Protein AF-C5FPK5-F1 (afdb_monomer_lite)

Radius of gyration: 47.47 Å; chains: 1; bounding box: 96×79×123 Å

Foldseek 3Di:
DDDDDPPPPDDDQPDVVSVVQVVCCVVPNDDDDCVVCVNPVPDPDPDPPPPPPDDDVVVVVVVVVVVVVLVVQLVVVCVQQNPVQSVVADPPGRDPVSVVVSVVVVVVVVVVVVVVVPPPDPQDPVNVVVVVVVVVVVVVVVVVVVVVVVVVVVVVVVVVVVPPDDDDDDDDDDDDDDDDDDDDDDDDDDDDDDDDDDDDDDDD

Organism: Arthroderma otae (strain ATCC MYA-4605 / CBS 113480) (NCBI:txid554155)

Structure (mmCIF, N/CA/C/O backbone):
data_AF-C5FPK5-F1
#
_entry.id   AF-C5FPK5-F1
#
loop_
_atom_site.group_PDB
_atom_site.id
_atom_site.type_symbol
_atom_site.label_atom_id
_atom_site.label_alt_id
_atom_site.label_comp_id
_atom_site.label_asym_id
_atom_site.label_entity_id
_atom_site.label_seq_id
_atom_site.pdbx_PDB_ins_code
_atom_site.Cartn_x
_atom_site.Cartn_y
_atom_site.Cartn_z
_atom_site.occupancy
_atom_site.B_iso_or_equiv
_atom_site.auth_seq_id
_atom_site.auth_comp_id
_atom_site.auth_asym_id
_atom_site.auth_atom_id
_atom_site.pdbx_PDB_model_num
ATOM 1 N N . MET A 1 1 ? 26.998 46.718 -40.721 1.00 44.41 1 MET A N 1
ATOM 2 C CA . MET A 1 1 ? 26.231 45.774 -41.562 1.00 44.41 1 MET A CA 1
ATOM 3 C C . MET A 1 1 ? 26.130 44.466 -40.798 1.00 44.41 1 MET A C 1
ATOM 5 O O . MET A 1 1 ? 27.159 43.861 -40.543 1.00 44.41 1 MET A O 1
ATOM 9 N N . SER A 1 2 ? 24.936 44.125 -40.308 1.00 44.50 2 SER A N 1
ATOM 10 C CA . SER A 1 2 ? 24.709 42.966 -39.435 1.00 44.50 2 SER A CA 1
ATOM 11 C C . SER A 1 2 ? 24.168 41.807 -40.270 1.00 44.50 2 SER A C 1
ATOM 13 O O . SER A 1 2 ? 23.153 41.969 -40.948 1.00 44.50 2 SER A O 1
ATOM 15 N N . SER A 1 3 ? 24.863 40.673 -40.274 1.00 43.84 3 SER A N 1
ATOM 16 C CA . SER A 1 3 ? 24.462 39.487 -41.037 1.00 43.84 3 SER A CA 1
ATOM 17 C C . SER A 1 3 ? 23.296 38.763 -40.351 1.00 43.84 3 SER A C 1
ATOM 19 O O . SER A 1 3 ? 23.327 38.593 -39.130 1.00 43.84 3 SER A O 1
ATOM 21 N N . PRO A 1 4 ? 22.279 38.289 -41.093 1.00 55.81 4 PRO A N 1
ATOM 22 C CA . PRO A 1 4 ? 21.167 37.559 -40.500 1.00 55.81 4 PRO A CA 1
ATOM 23 C C . PRO A 1 4 ? 21.610 36.160 -40.052 1.00 55.81 4 PRO A C 1
ATOM 25 O O . PRO A 1 4 ? 22.111 35.353 -40.838 1.00 55.81 4 PRO A O 1
ATOM 28 N N . ILE A 1 5 ? 21.394 35.871 -38.769 1.00 52.06 5 ILE A N 1
ATOM 29 C CA . ILE A 1 5 ? 21.607 34.560 -38.153 1.00 52.06 5 ILE A CA 1
ATOM 30 C C . ILE A 1 5 ? 20.585 33.584 -38.748 1.00 52.06 5 ILE A C 1
ATOM 32 O O . ILE A 1 5 ? 19.382 33.690 -38.498 1.00 52.06 5 ILE A O 1
ATOM 36 N N . LYS A 1 6 ? 21.059 32.622 -39.546 1.00 55.97 6 LYS A N 1
ATOM 37 C CA . LYS A 1 6 ? 20.239 31.511 -40.039 1.00 55.97 6 LYS A CA 1
ATOM 38 C C . LYS A 1 6 ? 19.889 30.616 -38.851 1.00 55.97 6 LYS A C 1
ATOM 40 O O . LYS A 1 6 ? 20.746 29.903 -38.338 1.00 55.97 6 LYS A O 1
ATOM 45 N N . LYS A 1 7 ? 18.632 30.656 -38.407 1.00 53.62 7 LYS A N 1
ATOM 46 C CA . LYS A 1 7 ? 18.089 29.686 -37.452 1.00 53.62 7 LYS A CA 1
ATOM 47 C C . LYS A 1 7 ? 18.062 28.321 -38.140 1.00 53.62 7 LYS A C 1
ATOM 49 O O . LYS A 1 7 ? 17.168 28.044 -38.933 1.00 53.62 7 LYS A O 1
ATOM 54 N N . THR A 1 8 ? 19.053 27.479 -37.875 1.00 54.72 8 THR A N 1
ATOM 55 C CA . THR A 1 8 ? 18.985 26.054 -38.205 1.00 54.72 8 THR A CA 1
ATOM 56 C C . THR A 1 8 ? 17.933 25.431 -37.295 1.00 54.72 8 THR A C 1
ATOM 58 O O . THR A 1 8 ? 18.220 25.093 -36.149 1.00 54.72 8 THR A O 1
ATOM 61 N N . GLY A 1 9 ? 16.689 25.357 -37.770 1.00 56.69 9 GLY A N 1
ATOM 62 C CA . GLY A 1 9 ? 15.648 24.575 -37.115 1.00 56.69 9 GLY A CA 1
ATOM 63 C C . GLY A 1 9 ? 16.077 23.114 -37.126 1.00 56.69 9 GLY A C 1
ATOM 64 O O . GLY A 1 9 ? 16.009 22.463 -38.164 1.00 56.69 9 GLY A O 1
ATOM 65 N N . GLY A 1 10 ? 16.597 22.626 -36.001 1.00 63.69 10 GLY A N 1
ATOM 66 C CA . GLY A 1 10 ? 16.918 21.216 -35.840 1.00 63.69 10 GLY A CA 1
ATOM 67 C C . GLY A 1 10 ? 15.622 20.420 -35.893 1.00 63.69 10 GLY A C 1
ATOM 68 O O . GLY A 1 10 ? 14.756 20.600 -35.039 1.00 63.69 10 GLY A O 1
ATOM 69 N N . TYR A 1 11 ? 15.469 19.580 -36.912 1.00 69.12 11 TYR A N 1
ATOM 70 C CA . TYR A 1 11 ? 14.362 18.639 -36.968 1.00 69.12 11 TYR A CA 1
ATOM 71 C C . TYR A 1 11 ? 14.546 17.621 -35.838 1.00 69.12 11 TYR A C 1
ATOM 73 O O . TYR A 1 11 ? 15.555 16.917 -35.789 1.00 69.12 11 TYR A O 1
ATOM 81 N N . VAL A 1 12 ? 13.603 17.584 -34.896 1.00 71.81 12 VAL A N 1
ATOM 82 C CA . VAL A 1 12 ? 13.587 16.581 -33.828 1.00 71.81 12 VAL A CA 1
ATOM 83 C C . VAL A 1 12 ? 12.856 15.365 -34.371 1.00 71.81 12 VAL A C 1
ATOM 85 O O . VAL A 1 12 ? 11.642 15.404 -34.561 1.00 71.81 12 VAL A O 1
ATOM 88 N N . PHE A 1 13 ? 13.605 14.299 -34.634 1.00 71.69 13 PHE A N 1
ATOM 89 C CA . PHE A 1 13 ? 13.039 13.033 -35.085 1.00 71.69 13 PHE A CA 1
ATOM 90 C C . PHE A 1 13 ? 12.074 12.488 -34.031 1.00 71.69 13 PHE A C 1
ATOM 92 O O . PHE A 1 13 ? 12.443 12.335 -32.864 1.00 71.69 13 PHE A O 1
ATOM 99 N N . LYS A 1 14 ? 10.839 12.177 -34.437 1.00 79.38 14 LYS A N 1
ATOM 100 C CA . LYS A 1 14 ? 9.830 11.611 -33.522 1.00 79.38 14 LYS A CA 1
ATOM 101 C C . LYS A 1 14 ? 10.093 10.138 -33.221 1.00 79.38 14 LYS A C 1
ATOM 103 O O . LYS A 1 14 ? 9.648 9.618 -32.203 1.00 79.38 14 LYS A O 1
ATOM 108 N N . SER A 1 15 ? 10.807 9.464 -34.116 1.00 78.75 15 SER A N 1
ATOM 109 C CA . SER A 1 15 ? 11.247 8.083 -33.961 1.00 78.75 15 SER A CA 1
ATOM 110 C C . SER A 1 15 ? 12.506 7.835 -34.789 1.00 78.75 15 SER A C 1
ATOM 112 O O . SER A 1 15 ? 12.854 8.618 -35.672 1.00 78.75 15 SER A O 1
ATOM 114 N N . TRP A 1 16 ? 13.186 6.719 -34.540 1.00 74.56 16 TRP A N 1
ATOM 115 C CA . TRP A 1 16 ? 14.300 6.306 -35.392 1.00 74.56 16 TRP A CA 1
ATOM 116 C C . TRP A 1 16 ? 13.852 5.976 -36.828 1.00 74.56 16 TRP A C 1
ATOM 118 O O . TRP A 1 16 ? 14.592 6.258 -37.765 1.00 74.56 16 TRP A O 1
ATOM 128 N N . LEU A 1 17 ? 12.621 5.481 -37.016 1.00 79.31 17 LEU A N 1
ATOM 129 C CA . LEU A 1 17 ? 12.050 5.229 -38.347 1.00 79.31 17 LEU A CA 1
ATOM 130 C C . LEU A 1 17 ? 11.904 6.524 -39.161 1.00 79.31 17 LEU A C 1
ATOM 132 O O . LEU A 1 17 ? 12.268 6.565 -40.333 1.00 79.31 17 LEU A O 1
ATOM 136 N N . ASP A 1 18 ? 11.453 7.592 -38.506 1.00 80.75 18 ASP A N 1
ATOM 137 C CA . ASP A 1 18 ? 11.329 8.940 -39.076 1.00 80.75 18 ASP A CA 1
ATOM 138 C C . ASP A 1 18 ? 12.703 9.516 -39.479 1.00 80.75 18 ASP A C 1
ATOM 140 O O . ASP A 1 18 ? 12.871 10.140 -40.526 1.00 80.75 18 ASP A O 1
ATOM 144 N N . ALA A 1 19 ? 13.741 9.221 -38.687 1.00 81.50 19 ALA A N 1
ATOM 145 C CA . ALA A 1 19 ? 15.115 9.559 -39.047 1.00 81.50 19 ALA A CA 1
ATOM 146 C C . ALA A 1 19 ? 15.607 8.784 -40.272 1.00 81.50 19 ALA A C 1
ATOM 148 O O . ALA A 1 19 ? 16.225 9.367 -41.164 1.00 81.50 19 ALA A O 1
ATOM 149 N N . THR A 1 20 ? 15.320 7.483 -40.343 1.00 80.31 20 THR A N 1
ATOM 150 C CA . THR A 1 20 ? 15.730 6.655 -41.481 1.00 80.31 20 THR A CA 1
ATOM 151 C C . THR A 1 20 ? 15.022 7.040 -42.775 1.00 80.31 20 THR A C 1
ATOM 153 O O . THR A 1 20 ? 15.688 7.102 -43.805 1.00 80.31 20 THR A O 1
ATOM 156 N N . SER A 1 21 ? 13.726 7.375 -42.740 1.00 79.75 21 SER A N 1
ATOM 157 C CA . SER A 1 21 ? 12.993 7.811 -43.935 1.00 79.75 21 SER A CA 1
ATOM 158 C C . SER A 1 21 ? 13.535 9.125 -44.489 1.00 79.75 21 SER A C 1
ATOM 160 O O . SER A 1 21 ? 13.710 9.242 -45.696 1.00 79.75 21 SER A O 1
ATOM 162 N N . LEU A 1 22 ? 13.881 10.083 -43.621 1.00 83.69 22 LEU A N 1
ATOM 163 C CA . LEU A 1 22 ? 14.494 11.350 -44.037 1.00 83.69 22 LEU A CA 1
ATOM 164 C C . LEU A 1 22 ? 15.892 11.164 -44.637 1.00 83.69 22 LEU A C 1
ATOM 166 O O . LEU A 1 22 ? 16.266 11.855 -45.584 1.00 83.69 22 LEU A O 1
ATOM 170 N N . ILE A 1 23 ? 16.680 10.240 -44.084 1.00 84.31 23 ILE A N 1
ATOM 171 C CA . ILE A 1 23 ? 17.987 9.877 -44.638 1.00 84.31 23 ILE A CA 1
ATOM 172 C C . ILE A 1 23 ? 17.802 9.245 -46.020 1.00 84.31 23 ILE A C 1
ATOM 174 O O . ILE A 1 23 ? 18.454 9.672 -46.971 1.00 84.31 23 ILE A O 1
ATOM 178 N N . ASP A 1 24 ? 16.895 8.278 -46.149 1.00 81.81 24 ASP A N 1
ATOM 179 C CA . ASP A 1 24 ? 16.602 7.622 -47.422 1.00 81.81 24 ASP A CA 1
ATOM 180 C C . ASP A 1 24 ? 16.122 8.619 -48.479 1.00 81.81 24 ASP A C 1
ATOM 182 O O . ASP A 1 24 ? 16.629 8.607 -49.597 1.00 81.81 24 ASP A O 1
ATOM 186 N N . GLU A 1 25 ? 15.217 9.530 -48.123 1.00 85.62 25 GLU A N 1
ATOM 187 C CA . GLU A 1 25 ? 14.716 10.548 -49.045 1.00 85.62 25 GLU A CA 1
ATOM 188 C C . GLU A 1 25 ? 15.839 11.481 -49.529 1.00 85.62 25 GLU A C 1
ATOM 190 O O . GLU A 1 25 ? 15.906 11.864 -50.698 1.00 85.62 25 GLU A O 1
ATOM 195 N N . LYS A 1 26 ? 16.795 11.790 -48.645 1.00 86.81 26 LYS A N 1
ATOM 196 C CA . LYS A 1 26 ? 17.969 12.599 -48.984 1.00 86.81 26 LYS A CA 1
ATOM 197 C C . LYS A 1 26 ? 18.953 11.874 -49.909 1.00 86.81 26 LYS A C 1
ATOM 199 O O . LYS A 1 26 ? 19.599 12.535 -50.720 1.00 86.81 26 LYS A O 1
ATOM 204 N N . PHE A 1 27 ? 19.106 10.556 -49.776 1.00 86.12 27 PHE A N 1
ATOM 205 C CA . PHE A 1 27 ? 20.049 9.770 -50.583 1.00 86.12 27 PHE A CA 1
ATOM 206 C C . PHE A 1 27 ? 19.453 9.270 -51.904 1.00 86.12 27 PHE A C 1
ATOM 208 O O . PHE A 1 27 ? 20.171 9.212 -52.901 1.00 86.12 27 PHE A O 1
ATOM 215 N N . TYR A 1 28 ? 18.166 8.923 -51.924 1.00 84.44 28 TYR A N 1
ATOM 216 C CA . TYR A 1 28 ? 17.508 8.250 -53.049 1.00 84.44 28 TYR A CA 1
ATOM 217 C C . TYR A 1 28 ? 16.407 9.089 -53.715 1.00 84.44 28 TYR A C 1
ATOM 219 O O . TYR A 1 28 ? 15.872 8.676 -54.743 1.00 84.44 28 TYR A O 1
ATOM 227 N N . GLY A 1 29 ? 16.106 10.277 -53.183 1.00 85.81 29 GLY A N 1
ATOM 228 C CA . GLY A 1 29 ? 15.046 11.156 -53.675 1.00 85.81 29 GLY A CA 1
ATOM 229 C C . GLY A 1 29 ? 13.685 10.891 -53.017 1.00 85.81 29 GLY A C 1
ATOM 230 O O . GLY A 1 29 ? 13.591 10.057 -52.117 1.00 85.81 29 GLY A O 1
ATOM 231 N N . PRO A 1 30 ? 12.625 11.601 -53.453 1.00 85.62 30 PRO A N 1
ATOM 232 C 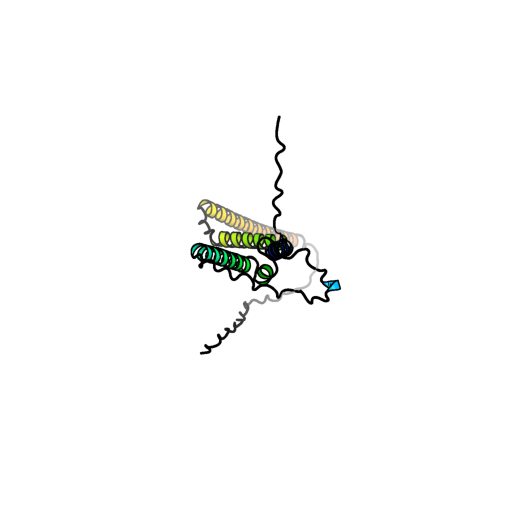CA . PRO A 1 30 ? 11.288 11.507 -52.867 1.00 85.62 30 PRO A CA 1
ATOM 233 C C . PRO A 1 30 ? 10.809 10.058 -52.788 1.00 85.62 30 PRO A C 1
ATOM 235 O O . PRO A 1 30 ? 10.823 9.340 -53.792 1.00 85.62 30 PRO A O 1
ATOM 238 N N . LEU A 1 31 ? 10.378 9.630 -51.601 1.00 80.44 31 LEU A N 1
ATOM 239 C CA . LEU A 1 31 ? 9.850 8.281 -51.417 1.00 80.44 31 LEU A CA 1
ATOM 240 C C . LEU A 1 31 ? 8.555 8.132 -52.236 1.00 80.44 31 LEU A C 1
ATOM 242 O O . LEU A 1 31 ? 7.677 8.994 -52.150 1.00 80.44 31 LEU A O 1
ATOM 246 N N . PRO A 1 32 ? 8.418 7.070 -53.049 1.00 83.62 32 PRO A N 1
ATOM 247 C CA . PRO A 1 32 ? 7.228 6.882 -53.861 1.00 83.62 32 PRO A CA 1
ATOM 248 C C . PRO A 1 32 ? 6.010 6.611 -52.974 1.00 83.62 32 PRO A C 1
ATOM 250 O O . PRO A 1 32 ? 6.118 5.960 -51.933 1.00 83.62 32 PRO A O 1
ATOM 253 N N . ASP A 1 33 ? 4.839 7.077 -53.410 1.00 84.12 33 ASP A N 1
ATOM 254 C CA . ASP A 1 33 ? 3.596 6.835 -52.685 1.00 84.12 33 ASP A CA 1
ATOM 255 C C . ASP A 1 33 ? 3.327 5.324 -52.570 1.00 84.12 33 ASP A C 1
ATOM 257 O O . ASP A 1 33 ? 3.349 4.574 -53.558 1.00 84.12 33 ASP A O 1
ATOM 261 N N . VAL A 1 34 ? 3.070 4.878 -51.340 1.00 84.25 34 VAL A N 1
ATOM 262 C CA . VAL A 1 34 ? 2.873 3.469 -50.988 1.00 84.25 34 VAL A CA 1
ATOM 263 C C . VAL A 1 34 ? 1.680 2.887 -51.747 1.00 84.25 34 VAL A C 1
ATOM 265 O O . VAL A 1 34 ? 1.737 1.733 -52.180 1.00 84.25 34 VAL A O 1
ATOM 268 N N . VAL A 1 35 ? 0.631 3.690 -51.965 1.00 86.75 35 VAL A N 1
ATOM 269 C CA . VAL A 1 35 ? -0.577 3.264 -52.686 1.00 86.75 35 VAL A CA 1
ATOM 270 C C . VAL A 1 35 ? -0.278 3.096 -54.172 1.00 86.75 35 VAL A C 1
ATOM 272 O O . VAL A 1 35 ? -0.573 2.043 -54.739 1.00 86.75 35 VAL A O 1
ATOM 275 N N . SER A 1 36 ? 0.379 4.083 -54.790 1.00 86.62 36 SER A N 1
ATOM 276 C CA . SER A 1 36 ? 0.756 4.024 -56.210 1.00 86.62 36 SER A CA 1
ATOM 277 C C . SER A 1 36 ? 1.647 2.824 -56.556 1.00 86.62 36 SER A C 1
ATOM 279 O O . SER A 1 36 ? 1.552 2.263 -57.646 1.00 86.62 36 SER A O 1
ATOM 281 N N . THR A 1 37 ? 2.487 2.396 -55.613 1.00 85.94 37 THR A N 1
ATOM 282 C CA . THR A 1 37 ? 3.442 1.301 -55.813 1.00 85.94 37 THR A CA 1
ATOM 283 C C . THR A 1 37 ? 2.959 -0.046 -55.288 1.00 85.94 37 THR A C 1
ATOM 285 O O . THR A 1 37 ? 3.710 -1.018 -55.370 1.00 85.94 37 THR A O 1
ATOM 288 N N . GLN A 1 38 ? 1.733 -0.129 -54.752 1.00 88.31 38 GLN A N 1
ATOM 289 C CA . GLN A 1 38 ? 1.178 -1.331 -54.110 1.00 88.31 38 GLN A CA 1
ATOM 290 C C . GLN A 1 38 ? 2.139 -1.955 -53.082 1.00 88.31 38 GLN A C 1
ATOM 292 O O . GLN A 1 38 ? 2.255 -3.172 -52.962 1.00 88.31 38 GLN A O 1
ATOM 297 N N . GLY A 1 39 ? 2.897 -1.112 -52.379 1.00 84.38 39 GLY A N 1
ATOM 298 C CA . GLY A 1 39 ? 3.895 -1.555 -51.412 1.00 84.38 39 GLY A CA 1
ATOM 299 C C . GLY A 1 39 ? 5.113 -2.287 -51.995 1.00 84.38 39 GLY A C 1
ATOM 300 O O . GLY A 1 39 ? 5.896 -2.846 -51.231 1.00 84.38 39 GLY A O 1
ATOM 301 N N . ARG A 1 40 ? 5.338 -2.266 -53.319 1.00 83.50 40 ARG A N 1
ATOM 302 C CA . ARG A 1 40 ? 6.463 -2.961 -53.981 1.00 83.50 40 ARG A CA 1
ATOM 303 C C . ARG A 1 40 ? 7.847 -2.503 -53.503 1.00 83.50 40 ARG A C 1
ATOM 305 O O . ARG A 1 40 ? 8.808 -3.258 -53.617 1.00 83.50 40 ARG A O 1
ATOM 312 N N . TYR A 1 41 ? 7.944 -1.285 -52.972 1.00 79.94 41 TYR A N 1
ATOM 313 C CA . TYR A 1 41 ? 9.181 -0.704 -52.435 1.00 79.94 41 TYR A CA 1
ATOM 314 C C . TYR A 1 41 ? 9.178 -0.577 -50.907 1.00 79.94 41 TYR A C 1
ATOM 316 O O . TYR A 1 41 ? 10.017 0.134 -50.354 1.00 79.94 41 TYR A O 1
ATOM 324 N N . LEU A 1 42 ? 8.252 -1.244 -50.208 1.00 80.44 42 LEU A N 1
ATOM 325 C CA . LEU A 1 42 ? 8.303 -1.296 -48.752 1.00 80.44 42 LEU A CA 1
ATOM 326 C C . LEU A 1 42 ? 9.574 -2.030 -48.335 1.00 80.44 42 LEU A C 1
ATOM 328 O O . LEU A 1 42 ? 9.747 -3.220 -48.605 1.00 80.44 42 LEU A O 1
ATOM 332 N N . LYS A 1 43 ? 10.479 -1.304 -47.677 1.00 72.81 43 LYS A N 1
ATOM 333 C CA . LYS A 1 43 ? 11.619 -1.935 -47.024 1.00 72.81 43 LYS A CA 1
ATOM 334 C C . LYS A 1 43 ? 11.086 -2.807 -45.883 1.00 72.81 43 LYS A C 1
ATOM 336 O O . LYS A 1 43 ? 10.168 -2.376 -45.177 1.00 72.81 43 LYS A O 1
ATOM 341 N N . PRO A 1 44 ? 11.635 -4.018 -45.690 1.00 76.81 44 PRO A N 1
ATOM 342 C CA . PRO A 1 44 ? 11.310 -4.810 -44.515 1.00 76.81 44 PRO A CA 1
ATOM 343 C C . PRO A 1 44 ? 11.594 -3.977 -43.269 1.00 76.81 44 PRO A C 1
ATOM 345 O O . PRO A 1 44 ? 12.506 -3.143 -43.276 1.00 76.81 44 PRO A O 1
ATOM 348 N N . GLN A 1 45 ? 10.801 -4.199 -42.217 1.00 71.62 45 GLN A N 1
ATOM 349 C CA . GLN A 1 45 ? 11.018 -3.528 -40.944 1.00 71.62 45 GLN A CA 1
ATOM 350 C C . GLN A 1 45 ? 12.491 -3.723 -40.572 1.00 71.62 45 GLN A C 1
ATOM 352 O O . GLN A 1 45 ? 12.938 -4.871 -40.481 1.00 71.62 45 GLN A O 1
ATOM 357 N N . PRO A 1 46 ? 13.272 -2.638 -40.439 1.00 68.25 46 PRO A N 1
ATOM 358 C CA . PRO A 1 46 ? 14.657 -2.787 -40.052 1.00 68.25 46 PRO A CA 1
ATOM 359 C C . PRO A 1 46 ? 14.696 -3.542 -38.727 1.00 68.25 46 PRO A C 1
ATOM 361 O O . PRO A 1 46 ? 13.853 -3.290 -37.860 1.00 68.25 46 PRO A O 1
ATOM 364 N N . ASN A 1 47 ? 15.652 -4.465 -38.581 1.00 73.69 47 ASN A N 1
ATOM 365 C CA . ASN A 1 47 ? 15.856 -5.163 -37.316 1.00 73.69 47 ASN A CA 1
ATOM 366 C C . ASN A 1 47 ? 15.877 -4.108 -36.213 1.00 73.69 47 ASN A C 1
ATOM 368 O O . ASN A 1 47 ? 16.656 -3.153 -36.301 1.00 73.69 47 ASN A O 1
ATOM 372 N N . THR A 1 48 ? 14.980 -4.250 -35.229 1.00 67.44 48 THR A N 1
ATOM 373 C CA . THR A 1 48 ? 14.961 -3.399 -34.036 1.00 67.44 48 THR A CA 1
ATOM 374 C C . THR A 1 48 ? 16.401 -3.229 -33.601 1.00 67.44 48 THR A C 1
ATOM 376 O O . THR A 1 48 ? 17.056 -4.265 -33.448 1.00 67.44 48 THR A O 1
ATOM 379 N N . PRO A 1 49 ? 16.916 -1.988 -33.494 1.00 62.47 49 PRO A N 1
ATOM 380 C CA . PRO A 1 49 ? 18.325 -1.771 -33.236 1.00 62.47 49 PRO A CA 1
ATOM 381 C C . PRO A 1 49 ? 18.675 -2.581 -32.000 1.00 62.47 49 PRO A C 1
ATOM 383 O O . PRO A 1 49 ? 18.218 -2.274 -30.897 1.00 62.47 49 PRO A O 1
ATOM 386 N N . VAL A 1 50 ? 19.418 -3.669 -32.205 1.00 60.81 50 VAL A N 1
ATOM 387 C CA . VAL A 1 50 ? 20.001 -4.412 -31.106 1.00 60.81 50 VAL A CA 1
ATOM 388 C C . VAL A 1 50 ? 20.957 -3.396 -30.530 1.00 60.81 50 VAL A C 1
ATOM 390 O O . VAL A 1 50 ? 21.918 -3.003 -31.187 1.00 60.81 50 VAL A O 1
ATOM 393 N N . LEU A 1 51 ? 20.603 -2.832 -29.379 1.00 59.75 51 LEU A N 1
ATOM 394 C CA . LEU A 1 51 ? 21.472 -1.918 -28.668 1.00 59.75 51 LEU A CA 1
ATOM 395 C C . LEU A 1 51 ? 22.741 -2.712 -28.349 1.00 59.75 51 LEU A C 1
ATOM 397 O O . LEU A 1 51 ? 22.838 -3.331 -27.300 1.00 59.75 51 LEU A O 1
ATOM 401 N N . GLU A 1 52 ? 23.741 -2.648 -29.228 1.00 61.31 52 GLU A N 1
ATOM 402 C CA . GLU A 1 52 ? 25.110 -3.129 -29.001 1.00 61.31 52 GLU A CA 1
ATOM 403 C C . GLU A 1 52 ? 25.823 -2.286 -27.925 1.00 61.31 52 GLU A C 1
ATOM 405 O O . GLU A 1 52 ? 27.050 -2.264 -27.810 1.00 61.31 52 GLU A O 1
ATOM 410 N N . ARG A 1 53 ? 25.062 -1.549 -27.105 1.00 63.59 53 ARG A N 1
ATOM 411 C CA . ARG A 1 53 ? 25.585 -0.959 -25.888 1.00 63.59 53 ARG A CA 1
ATOM 412 C C . ARG A 1 53 ? 25.976 -2.110 -24.979 1.00 63.59 53 ARG A C 1
ATOM 414 O O . ARG A 1 53 ? 25.125 -2.868 -24.520 1.00 63.59 53 ARG A O 1
ATOM 421 N N . LYS A 1 54 ? 27.282 -2.210 -24.722 1.00 72.62 54 LYS A N 1
ATOM 422 C CA . LYS A 1 54 ? 27.838 -3.047 -23.659 1.00 72.62 54 LYS A CA 1
ATOM 423 C C . LYS A 1 54 ? 26.974 -2.861 -22.414 1.00 72.62 54 LYS A C 1
ATOM 425 O O . LYS A 1 54 ? 26.714 -1.725 -22.022 1.00 72.62 54 LYS A O 1
ATOM 430 N N . HIS A 1 55 ? 26.509 -3.978 -21.867 1.00 76.69 55 HIS A N 1
ATOM 431 C CA . HIS A 1 55 ? 25.680 -4.042 -20.672 1.00 76.69 55 HIS A CA 1
ATOM 432 C C . HIS A 1 55 ? 26.210 -3.073 -19.609 1.00 76.69 55 HIS A C 1
ATOM 434 O O . HIS A 1 55 ? 27.324 -3.253 -19.120 1.00 76.69 55 HIS A O 1
ATOM 440 N N . ASP A 1 56 ? 25.428 -2.054 -19.255 1.00 85.62 56 ASP A N 1
ATOM 441 C CA . ASP A 1 56 ? 25.796 -1.119 -18.196 1.00 85.62 56 ASP A CA 1
ATOM 442 C C . ASP A 1 56 ? 25.423 -1.742 -16.836 1.00 85.62 56 ASP A C 1
ATOM 444 O O . ASP A 1 56 ? 24.232 -1.879 -16.515 1.00 85.62 56 ASP A O 1
ATOM 448 N N . PRO A 1 57 ? 26.411 -2.178 -16.030 1.00 90.38 57 PRO A N 1
ATOM 449 C CA . PRO A 1 57 ? 26.134 -2.785 -14.735 1.00 90.38 57 PRO A CA 1
ATOM 450 C C . PRO A 1 57 ? 25.467 -1.797 -13.770 1.00 90.38 57 PRO A C 1
ATOM 452 O O . PRO A 1 57 ? 24.647 -2.219 -12.956 1.00 90.38 57 PRO A O 1
ATOM 455 N N . GLN A 1 58 ? 25.747 -0.492 -13.880 1.00 92.38 58 GLN A N 1
ATOM 456 C CA . GLN A 1 58 ? 25.136 0.518 -13.015 1.00 92.38 58 GLN A CA 1
ATOM 457 C C . GLN A 1 58 ? 23.656 0.699 -13.341 1.00 92.38 58 GLN A C 1
ATOM 459 O O . GLN A 1 58 ? 22.825 0.763 -12.434 1.00 92.38 58 GLN A O 1
ATOM 464 N N . PHE A 1 59 ? 23.313 0.728 -14.632 1.00 89.38 59 PHE A N 1
ATOM 465 C CA . PHE A 1 59 ? 21.918 0.751 -15.065 1.00 89.38 59 PHE A CA 1
ATOM 466 C C . PHE A 1 59 ? 21.151 -0.464 -14.538 1.00 89.38 59 PHE A C 1
ATOM 468 O O . PHE A 1 59 ? 20.050 -0.312 -14.015 1.00 89.38 59 PHE A O 1
ATOM 475 N N . THR A 1 60 ? 21.750 -1.651 -14.623 1.00 90.56 60 THR A N 1
ATOM 476 C CA . THR A 1 60 ? 21.104 -2.904 -14.206 1.00 90.56 60 THR A CA 1
ATOM 477 C C . THR A 1 60 ? 20.864 -2.945 -12.701 1.00 90.56 60 THR A C 1
ATOM 479 O O . THR A 1 60 ? 19.751 -3.229 -12.270 1.00 90.56 60 THR A O 1
ATOM 482 N N . GLN A 1 61 ? 21.863 -2.570 -11.897 1.00 95.19 61 GLN A N 1
ATOM 483 C CA . GLN A 1 61 ? 21.707 -2.457 -10.443 1.00 95.19 61 GLN A CA 1
ATOM 484 C C . GLN A 1 61 ? 20.637 -1.430 -10.065 1.00 95.19 61 GLN A C 1
ATOM 486 O O . GLN A 1 61 ? 19.802 -1.683 -9.198 1.00 95.19 61 GLN A O 1
ATOM 491 N N . LYS A 1 62 ? 20.624 -0.276 -10.741 1.00 95.88 62 LYS A N 1
ATOM 492 C CA . LYS A 1 62 ? 19.614 0.758 -10.510 1.00 95.88 62 LYS A CA 1
ATOM 493 C C . LYS A 1 62 ? 18.213 0.267 -10.871 1.00 95.88 62 LYS A C 1
ATOM 495 O O . LYS A 1 62 ? 17.274 0.528 -10.126 1.00 95.88 62 LYS A O 1
ATOM 500 N N . LEU A 1 63 ? 18.070 -0.431 -11.996 1.00 95.00 63 LEU A N 1
ATOM 501 C CA . LEU A 1 63 ? 16.799 -1.005 -12.422 1.00 95.00 63 LEU A CA 1
ATOM 502 C C . LEU A 1 63 ? 16.305 -2.041 -11.410 1.00 95.00 63 LEU A C 1
ATOM 504 O O . LEU A 1 63 ? 15.152 -1.967 -10.999 1.00 95.00 63 LEU A O 1
ATOM 508 N N . GLN A 1 64 ? 17.181 -2.942 -10.967 1.00 96.44 64 GLN A N 1
ATOM 509 C CA . GLN A 1 64 ? 16.859 -3.939 -9.950 1.00 96.44 64 GLN A CA 1
ATOM 510 C C . GLN A 1 64 ? 16.383 -3.280 -8.653 1.00 96.44 64 GLN A C 1
ATOM 512 O O . GLN A 1 64 ? 15.293 -3.582 -8.185 1.00 96.44 64 GLN A O 1
ATOM 517 N N . PHE A 1 65 ? 17.128 -2.298 -8.137 1.00 97.12 65 PHE A N 1
ATOM 518 C CA . PHE A 1 65 ? 16.739 -1.560 -6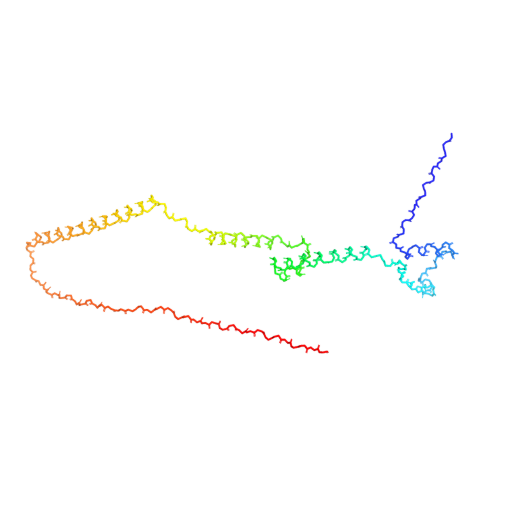.935 1.00 97.12 65 PHE A CA 1
ATOM 519 C C . PHE A 1 65 ? 15.357 -0.898 -7.066 1.00 97.12 65 PHE A C 1
ATOM 521 O O . PHE A 1 65 ? 14.553 -0.922 -6.134 1.00 97.12 65 PHE A O 1
ATOM 528 N N . ILE A 1 66 ? 15.060 -0.309 -8.230 1.00 96.88 66 ILE A N 1
ATOM 529 C CA . ILE A 1 66 ? 13.756 0.312 -8.487 1.00 96.88 66 ILE A CA 1
ATOM 530 C C . ILE A 1 66 ? 12.647 -0.746 -8.526 1.00 96.88 66 ILE A C 1
ATOM 532 O O . ILE A 1 66 ? 11.588 -0.525 -7.940 1.00 96.88 66 ILE A O 1
ATOM 536 N N . LEU A 1 67 ? 12.875 -1.878 -9.196 1.00 96.69 67 LEU A N 1
ATOM 537 C CA . LEU A 1 67 ? 11.904 -2.969 -9.277 1.00 96.69 67 LEU A CA 1
ATOM 538 C C . LEU A 1 67 ? 11.627 -3.572 -7.898 1.00 96.69 67 LEU A C 1
ATOM 540 O O . LEU A 1 67 ? 10.463 -3.704 -7.528 1.00 96.69 67 LEU A O 1
ATOM 544 N N . ASP A 1 68 ? 12.664 -3.835 -7.106 1.00 97.25 68 ASP A N 1
ATOM 545 C CA . ASP A 1 68 ? 12.531 -4.332 -5.735 1.00 97.25 68 ASP A CA 1
ATOM 546 C C . ASP A 1 68 ? 11.736 -3.346 -4.869 1.00 97.25 68 ASP A C 1
ATOM 548 O O . ASP A 1 68 ? 10.817 -3.732 -4.144 1.00 97.25 68 ASP A O 1
ATOM 552 N N . GLY A 1 69 ? 12.014 -2.045 -5.006 1.00 95.69 69 GLY A N 1
ATOM 553 C CA . GLY A 1 69 ? 11.243 -0.994 -4.347 1.00 95.69 69 GLY A CA 1
ATOM 554 C C . GLY A 1 69 ? 9.768 -0.977 -4.765 1.00 95.69 69 GLY A C 1
ATOM 555 O O . GLY A 1 69 ? 8.892 -0.749 -3.928 1.00 95.69 69 GLY A O 1
ATOM 556 N N . LEU A 1 70 ? 9.461 -1.240 -6.039 1.00 93.81 70 LEU A N 1
ATOM 557 C CA . LEU A 1 70 ? 8.083 -1.345 -6.526 1.00 93.81 70 LEU A CA 1
ATOM 558 C C . LEU A 1 70 ? 7.373 -2.583 -5.970 1.00 93.81 70 LEU A C 1
ATOM 560 O O . LEU A 1 70 ? 6.242 -2.457 -5.494 1.00 93.81 70 LEU A O 1
ATOM 564 N N . PHE A 1 71 ? 8.035 -3.742 -5.957 1.00 94.12 71 PHE A N 1
ATOM 565 C CA . PHE A 1 71 ? 7.492 -4.961 -5.356 1.00 94.12 71 PHE A CA 1
ATOM 566 C C . PHE A 1 71 ? 7.219 -4.777 -3.868 1.00 94.12 71 PHE A C 1
ATOM 568 O O . PHE A 1 71 ? 6.127 -5.099 -3.402 1.00 94.12 71 PHE A O 1
ATOM 575 N N . TYR A 1 72 ? 8.159 -4.180 -3.136 1.00 95.38 72 TYR A N 1
ATOM 576 C CA . TYR A 1 72 ? 7.986 -3.901 -1.716 1.00 95.38 72 TYR A CA 1
ATOM 577 C C . TYR A 1 72 ? 6.804 -2.957 -1.453 1.00 95.38 72 TYR A C 1
ATOM 579 O O . TYR A 1 72 ? 5.987 -3.203 -0.566 1.00 95.38 72 TYR A O 1
ATOM 587 N N . ARG A 1 73 ? 6.639 -1.905 -2.265 1.00 93.44 73 ARG A N 1
ATOM 588 C CA . ARG A 1 73 ? 5.473 -1.012 -2.164 1.00 93.44 73 ARG A CA 1
ATOM 589 C C . ARG A 1 73 ? 4.163 -1.741 -2.440 1.00 93.44 73 ARG A C 1
ATOM 591 O O . ARG A 1 73 ? 3.180 -1.474 -1.754 1.00 93.44 73 ARG A O 1
ATOM 598 N N . GLN A 1 74 ? 4.138 -2.644 -3.416 1.00 93.81 74 GLN A N 1
ATOM 599 C CA . GLN A 1 74 ? 2.943 -3.428 -3.717 1.00 93.81 74 GLN A CA 1
ATOM 600 C C . GLN A 1 74 ? 2.626 -4.424 -2.595 1.00 93.81 74 GLN A C 1
ATOM 602 O O . GLN A 1 74 ? 1.467 -4.539 -2.207 1.00 93.81 74 GLN A O 1
ATOM 607 N N . TYR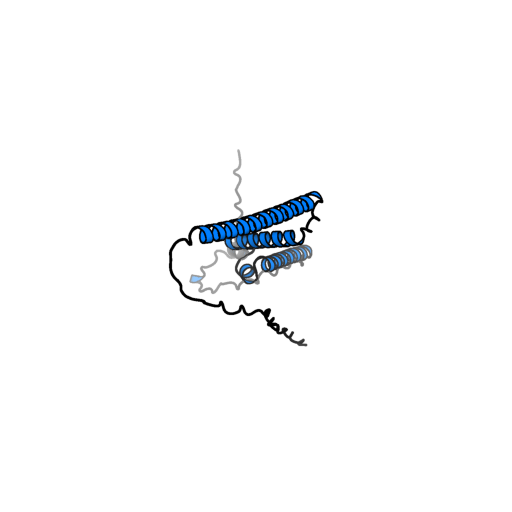 A 1 75 ? 3.643 -5.062 -2.015 1.00 95.00 75 TYR A N 1
ATOM 608 C CA . TYR A 1 75 ? 3.503 -5.916 -0.836 1.00 95.00 75 TYR A CA 1
ATOM 609 C C . TYR A 1 75 ? 2.884 -5.155 0.345 1.00 95.00 75 TYR A C 1
ATOM 611 O O . TYR A 1 75 ? 1.888 -5.596 0.914 1.00 95.00 75 TYR A O 1
ATOM 619 N N . LEU A 1 76 ? 3.397 -3.959 0.657 1.00 94.12 76 LEU A N 1
ATOM 620 C CA . LEU A 1 76 ? 2.815 -3.110 1.700 1.00 94.12 76 LEU A CA 1
ATOM 621 C C . LEU A 1 76 ? 1.369 -2.715 1.385 1.00 94.12 76 LEU A C 1
ATOM 623 O O . LEU A 1 76 ? 0.540 -2.673 2.287 1.00 94.12 76 LEU A O 1
ATOM 627 N N . ARG A 1 77 ? 1.042 -2.430 0.118 1.00 94.12 77 ARG A N 1
ATOM 628 C CA . ARG A 1 77 ? -0.335 -2.104 -0.283 1.00 94.12 77 ARG A CA 1
ATOM 629 C C . ARG A 1 77 ? -1.289 -3.276 -0.102 1.00 94.12 77 ARG A C 1
ATOM 631 O O . ARG A 1 77 ? -2.401 -3.032 0.345 1.00 94.12 77 ARG A O 1
ATOM 638 N N . ARG A 1 78 ? -0.859 -4.498 -0.412 1.00 94.50 78 ARG A N 1
ATOM 639 C CA . ARG A 1 78 ? -1.645 -5.718 -0.183 1.00 94.50 78 ARG A CA 1
ATOM 640 C C . ARG A 1 78 ? -1.923 -5.930 1.298 1.00 94.50 78 ARG A C 1
ATOM 642 O O . ARG A 1 78 ? -3.069 -6.117 1.676 1.00 94.50 78 ARG A O 1
ATOM 649 N N . GLY A 1 79 ? -0.903 -5.778 2.144 1.00 92.31 79 GLY A N 1
ATOM 650 C CA . GLY A 1 79 ? -1.095 -5.831 3.597 1.00 92.31 79 GLY A CA 1
ATOM 651 C C . GLY A 1 79 ? -1.994 -4.710 4.126 1.00 92.31 79 GLY A C 1
ATOM 652 O O . GLY A 1 79 ? -2.734 -4.910 5.079 1.00 92.31 79 GLY A O 1
ATOM 653 N N . LYS A 1 80 ? -1.946 -3.532 3.495 1.00 92.06 80 LYS A N 1
ATOM 654 C CA . LYS A 1 80 ? -2.706 -2.356 3.918 1.00 92.06 80 LYS A CA 1
ATOM 655 C C . LYS A 1 80 ? -4.178 -2.397 3.506 1.00 92.06 80 LYS A C 1
ATOM 657 O O . LYS A 1 80 ? -5.033 -2.067 4.308 1.00 92.06 80 LYS A O 1
ATOM 662 N N . TYR A 1 81 ? -4.470 -2.718 2.251 1.00 91.88 81 TYR A N 1
ATOM 663 C CA . TYR A 1 81 ? -5.815 -2.582 1.678 1.00 91.88 81 TYR A CA 1
ATOM 664 C C . TYR A 1 81 ? -6.439 -3.921 1.263 1.00 91.88 81 TYR A C 1
ATOM 666 O O . TYR A 1 81 ? -7.550 -3.931 0.746 1.00 91.88 81 TYR A O 1
ATOM 674 N N . GLY A 1 82 ? -5.729 -5.036 1.443 1.00 92.31 82 GLY A N 1
ATOM 675 C CA . GLY A 1 82 ? -6.096 -6.333 0.884 1.00 92.31 82 GLY A CA 1
ATOM 676 C C . GLY A 1 82 ? -5.602 -6.522 -0.553 1.00 92.31 82 GLY A C 1
ATOM 677 O O . GLY A 1 82 ? -5.242 -5.567 -1.251 1.00 92.31 82 GLY A O 1
ATOM 678 N N . ASP A 1 83 ? -5.569 -7.780 -0.992 1.00 92.94 83 ASP A N 1
ATOM 679 C CA . ASP A 1 83 ? -5.075 -8.155 -2.320 1.00 92.94 83 ASP A CA 1
ATOM 680 C C . ASP A 1 83 ? -5.944 -7.577 -3.444 1.00 92.94 83 ASP A C 1
ATOM 682 O O . ASP A 1 83 ? -5.409 -6.989 -4.383 1.00 92.94 83 ASP A O 1
ATOM 686 N N . GLU A 1 84 ? -7.271 -7.646 -3.304 1.00 91.75 84 GLU A N 1
ATOM 687 C CA . GLU A 1 84 ? -8.231 -7.194 -4.322 1.00 91.75 84 GLU A CA 1
ATOM 688 C C . GLU A 1 84 ? -8.053 -5.705 -4.655 1.00 91.75 84 GLU A C 1
ATOM 690 O O . GLU A 1 84 ? -7.844 -5.330 -5.809 1.00 91.75 84 GLU A O 1
ATOM 695 N N . VAL A 1 85 ? -8.021 -4.846 -3.632 1.00 89.69 85 VAL A N 1
ATOM 696 C CA . VAL A 1 85 ? -7.857 -3.395 -3.811 1.00 89.69 85 VAL A CA 1
ATOM 697 C C . VAL A 1 85 ? -6.459 -3.045 -4.326 1.00 89.69 85 VAL A C 1
ATOM 699 O O . VAL A 1 85 ? -6.279 -2.097 -5.100 1.00 89.69 85 VAL A O 1
ATOM 702 N N . ALA A 1 86 ? -5.434 -3.770 -3.870 1.00 91.50 86 ALA A N 1
ATOM 703 C CA . ALA A 1 86 ? -4.063 -3.521 -4.290 1.00 91.50 86 ALA A CA 1
ATOM 704 C C . ALA A 1 86 ? -3.830 -3.891 -5.763 1.00 91.50 86 ALA A C 1
ATOM 706 O O . ALA A 1 86 ? -3.014 -3.229 -6.414 1.00 91.50 86 ALA A O 1
ATOM 707 N N . GLU A 1 87 ? -4.509 -4.921 -6.272 1.00 91.44 87 GLU A N 1
ATOM 708 C CA . GLU A 1 87 ? -4.450 -5.357 -7.672 1.00 91.44 87 GLU A CA 1
ATOM 709 C C . GLU A 1 87 ? -5.334 -4.517 -8.598 1.00 91.44 87 GLU A C 1
ATOM 711 O O . GLU A 1 87 ? -4.910 -4.210 -9.711 1.00 91.44 87 GLU A O 1
ATOM 716 N N . GLU A 1 88 ? -6.509 -4.087 -8.135 1.00 94.50 88 GLU A N 1
ATOM 717 C CA . GLU A 1 88 ? -7.431 -3.273 -8.933 1.00 94.50 88 GLU A CA 1
ATOM 718 C C . GLU A 1 88 ? -6.874 -1.866 -9.209 1.00 94.50 88 GLU A C 1
ATOM 720 O O . GLU A 1 88 ? -6.937 -1.368 -10.335 1.00 94.50 88 GLU A O 1
ATOM 725 N N . TRP A 1 89 ? -6.288 -1.220 -8.194 1.00 91.69 89 TRP A N 1
ATOM 726 C CA . TRP A 1 89 ? -5.871 0.180 -8.297 1.00 91.69 89 TRP A CA 1
ATOM 727 C C . TRP A 1 89 ? -4.356 0.327 -8.416 1.00 91.69 89 TRP A C 1
ATOM 729 O O . TRP A 1 89 ? -3.617 -0.261 -7.617 1.00 91.69 89 TRP A O 1
ATOM 739 N N . PRO A 1 90 ? -3.850 1.196 -9.309 1.00 90.44 90 PRO A N 1
ATOM 740 C CA . PRO A 1 90 ? -2.425 1.470 -9.369 1.00 90.44 90 PRO A CA 1
ATOM 741 C C . PRO A 1 90 ? -1.928 2.189 -8.098 1.00 90.44 90 PRO A C 1
ATOM 743 O O . PRO A 1 90 ? -2.695 2.883 -7.413 1.00 90.44 90 PRO A O 1
ATOM 746 N N . PRO A 1 91 ? -0.631 2.063 -7.756 1.00 87.38 91 PRO A N 1
ATOM 747 C CA . PRO A 1 91 ? -0.049 2.754 -6.611 1.00 87.38 91 PRO A CA 1
ATOM 748 C C . PRO A 1 91 ? -0.316 4.264 -6.658 1.00 87.38 91 PRO A C 1
ATOM 750 O O . PRO A 1 91 ? -0.072 4.918 -7.666 1.00 87.38 91 PRO A O 1
ATOM 753 N N . GLY A 1 92 ? -0.812 4.827 -5.554 1.00 87.31 92 GLY A N 1
ATOM 754 C CA . GLY A 1 92 ? -1.154 6.253 -5.456 1.00 87.31 92 GLY A CA 1
ATOM 755 C C . GLY A 1 92 ? -2.573 6.615 -5.908 1.00 87.31 92 GLY A C 1
ATOM 756 O O . GLY A 1 92 ? -3.030 7.709 -5.579 1.00 87.31 92 GLY A O 1
ATOM 757 N N . HIS A 1 93 ? -3.301 5.688 -6.534 1.00 91.75 93 HIS A N 1
ATOM 758 C CA . HIS A 1 93 ? -4.660 5.899 -7.047 1.00 91.75 93 HIS A CA 1
ATOM 759 C C . HIS A 1 93 ? -5.748 5.128 -6.290 1.00 91.75 93 HIS A C 1
ATOM 761 O O . HIS A 1 93 ? -6.885 5.101 -6.738 1.00 91.75 93 HIS A O 1
ATOM 767 N N . THR A 1 94 ? -5.441 4.538 -5.129 1.00 91.69 94 THR A N 1
ATOM 768 C CA . THR A 1 94 ? -6.477 3.936 -4.271 1.00 91.69 94 THR A CA 1
ATOM 769 C C . THR A 1 94 ? -7.542 4.991 -3.916 1.00 91.69 94 THR A C 1
ATOM 771 O O . THR A 1 94 ? -7.119 6.067 -3.462 1.00 91.69 94 THR A O 1
ATOM 774 N N . PRO A 1 95 ? -8.849 4.704 -4.086 1.00 93.38 95 PRO A N 1
ATOM 775 C CA . PRO A 1 95 ? -9.956 5.599 -3.740 1.00 93.38 95 PRO A CA 1
ATOM 776 C C . PRO A 1 95 ? -9.884 6.138 -2.308 1.00 93.38 95 PRO A C 1
ATOM 778 O O . PRO A 1 95 ? -9.311 5.504 -1.415 1.00 93.38 95 PRO A O 1
ATOM 781 N N . THR A 1 96 ? -10.430 7.334 -2.095 1.00 91.88 96 THR A N 1
ATOM 782 C CA . THR A 1 96 ? -10.395 8.037 -0.804 1.00 91.88 96 THR A CA 1
ATOM 783 C C . THR A 1 96 ? -11.151 7.287 0.279 1.00 91.88 96 THR A C 1
ATOM 785 O O . THR A 1 96 ? -10.646 7.173 1.391 1.00 91.88 96 THR A O 1
ATOM 788 N N . GLU A 1 97 ? -12.279 6.682 -0.074 1.00 92.75 97 GLU A N 1
ATOM 789 C CA . GLU A 1 97 ? -13.164 5.956 0.834 1.00 92.75 97 GLU A CA 1
ATOM 790 C C . GLU A 1 97 ? -12.420 4.782 1.481 1.00 92.75 97 GLU A C 1
ATOM 792 O O . GLU A 1 97 ? -12.421 4.633 2.699 1.00 92.75 97 GLU A O 1
ATOM 797 N N . ILE A 1 98 ? -11.684 4.007 0.678 1.00 91.62 98 ILE A N 1
ATOM 798 C CA . ILE A 1 98 ? -10.904 2.861 1.166 1.00 91.62 98 ILE A CA 1
ATOM 799 C C . ILE A 1 98 ? -9.740 3.325 2.053 1.00 91.62 98 ILE A C 1
ATOM 801 O O . ILE A 1 98 ? -9.397 2.687 3.048 1.00 91.62 98 ILE A O 1
ATOM 805 N N . ARG A 1 99 ? -9.113 4.464 1.722 1.00 91.75 99 ARG A N 1
ATOM 806 C CA . ARG A 1 99 ? -8.047 5.027 2.568 1.00 91.75 99 ARG A CA 1
ATOM 807 C C . ARG A 1 99 ? -8.578 5.487 3.918 1.00 91.75 99 ARG A C 1
ATOM 809 O O . ARG A 1 99 ? -7.849 5.380 4.900 1.00 91.75 99 ARG A O 1
ATOM 816 N N . GLU A 1 100 ? -9.775 6.058 3.950 1.00 93.69 100 GLU A N 1
ATOM 817 C CA . GLU A 1 100 ? -10.421 6.534 5.172 1.00 93.69 100 GLU A CA 1
ATOM 818 C C . GLU A 1 100 ? -10.887 5.373 6.045 1.00 93.69 100 GLU A C 1
ATOM 820 O O . GLU A 1 100 ? -10.603 5.389 7.239 1.00 93.69 100 GLU A O 1
ATOM 825 N N . GLN A 1 101 ? -11.482 4.337 5.448 1.00 93.25 101 GLN A N 1
ATOM 826 C CA . GLN A 1 101 ? -11.841 3.099 6.146 1.00 93.25 101 GLN A CA 1
ATOM 827 C C . GLN A 1 101 ? -10.629 2.481 6.844 1.00 93.25 101 GLN A C 1
ATOM 829 O O . GLN A 1 101 ? -10.643 2.313 8.059 1.00 93.25 101 GLN A O 1
ATOM 834 N N . TRP A 1 102 ? -9.533 2.270 6.108 1.00 92.88 102 TRP A N 1
ATOM 835 C CA . TRP A 1 102 ? -8.313 1.722 6.700 1.00 92.88 102 TRP A CA 1
ATOM 836 C C . TRP A 1 102 ? -7.762 2.594 7.838 1.00 92.88 102 TRP A C 1
ATOM 838 O O . TRP A 1 102 ? -7.276 2.082 8.839 1.00 92.88 102 TRP A O 1
ATOM 848 N N . LYS A 1 103 ? -7.816 3.926 7.707 1.00 93.25 103 LYS A N 1
ATOM 849 C CA . LYS A 1 103 ? -7.366 4.825 8.783 1.00 93.25 103 LYS A CA 1
ATOM 850 C C . LYS A 1 103 ? -8.227 4.689 10.036 1.00 93.25 103 LYS A C 1
ATOM 852 O O . LYS A 1 103 ? -7.672 4.696 11.127 1.00 93.25 103 LYS A O 1
ATOM 857 N N . ALA A 1 104 ? -9.545 4.589 9.874 1.00 94.19 104 ALA A N 1
ATOM 858 C CA . ALA A 1 104 ? -10.462 4.415 10.993 1.00 94.19 104 ALA A CA 1
ATOM 859 C C . ALA A 1 104 ? -10.211 3.082 11.715 1.00 94.19 104 ALA A C 1
ATOM 861 O O . ALA A 1 104 ? -10.131 3.068 12.940 1.00 94.19 104 ALA A O 1
ATOM 862 N N . GLU A 1 105 ? -10.000 1.999 10.961 1.00 92.81 105 GLU A N 1
ATOM 863 C CA . GLU A 1 105 ? -9.639 0.686 11.510 1.00 92.81 105 GLU A CA 1
ATOM 864 C C . GLU A 1 105 ? -8.320 0.739 12.288 1.00 92.81 105 GLU A C 1
ATOM 866 O O . GLU A 1 105 ? -8.247 0.255 13.413 1.00 92.81 105 GLU A O 1
ATOM 871 N N . GLN A 1 106 ? -7.287 1.391 11.742 1.00 93.44 106 GLN A N 1
ATOM 872 C CA . GLN A 1 106 ? -6.019 1.557 12.457 1.00 93.44 106 GLN A CA 1
ATOM 873 C C . GLN A 1 106 ? -6.170 2.375 13.741 1.00 93.44 106 GLN A C 1
ATOM 875 O O . GLN A 1 106 ? -5.573 2.025 14.750 1.00 93.44 106 GLN A O 1
ATOM 880 N N . GLU A 1 107 ? -6.974 3.439 13.739 1.00 94.19 107 GLU A N 1
ATOM 881 C CA . GLU A 1 107 ? -7.220 4.237 14.946 1.00 94.19 107 GLU A CA 1
ATOM 882 C C . GLU A 1 107 ? -7.989 3.440 16.016 1.00 94.19 107 GLU A C 1
ATOM 884 O O . GLU A 1 107 ? -7.805 3.643 17.219 1.00 94.19 107 GLU A O 1
ATOM 889 N N . GLU A 1 108 ? -8.882 2.541 15.604 1.00 94.69 108 GLU A N 1
ATOM 890 C CA . GLU A 1 108 ? -9.567 1.621 16.512 1.00 94.69 108 GLU A CA 1
ATOM 891 C C . GLU A 1 108 ? -8.603 0.574 17.085 1.00 94.69 108 GLU A C 1
ATOM 893 O O . GLU A 1 108 ? -8.572 0.367 18.301 1.00 94.69 108 GLU A O 1
ATOM 898 N N . ASP A 1 109 ? -7.767 -0.028 16.239 1.00 92.31 109 ASP A N 1
ATOM 899 C CA . ASP A 1 109 ? -6.748 -0.990 16.654 1.00 92.31 109 ASP A CA 1
ATOM 900 C C . ASP A 1 109 ? -5.709 -0.354 17.584 1.00 92.31 109 ASP A C 1
ATOM 902 O O . ASP A 1 109 ? -5.369 -0.932 18.617 1.00 92.31 109 ASP A O 1
ATOM 906 N N . GLU A 1 110 ? -5.248 0.861 17.282 1.00 92.75 110 GLU A N 1
ATOM 907 C CA . GLU A 1 110 ? -4.348 1.632 18.142 1.00 92.75 110 GLU A CA 1
ATOM 908 C C . GLU A 1 110 ? -4.988 1.898 19.505 1.00 92.75 110 GLU A C 1
ATOM 910 O O . GLU A 1 110 ? -4.361 1.641 20.534 1.00 92.75 110 GLU A O 1
ATOM 915 N N . ARG A 1 111 ? -6.259 2.324 19.537 1.00 92.19 111 ARG A N 1
ATOM 916 C CA . ARG A 1 111 ? -7.006 2.501 20.793 1.00 92.19 111 ARG A CA 1
ATOM 917 C C . ARG A 1 111 ? -7.133 1.201 21.573 1.00 92.19 111 ARG A C 1
ATOM 919 O O . ARG A 1 111 ? -6.970 1.196 22.792 1.00 92.19 111 ARG A O 1
ATOM 926 N N . ARG A 1 112 ? -7.395 0.088 20.890 1.00 91.62 112 ARG A N 1
ATOM 927 C CA . ARG A 1 112 ? -7.503 -1.232 21.514 1.00 91.62 112 ARG A CA 1
ATOM 928 C C . ARG A 1 112 ? -6.174 -1.682 22.111 1.00 91.62 112 ARG A C 1
ATOM 930 O O . ARG A 1 112 ? -6.143 -2.155 23.244 1.00 91.62 112 ARG A O 1
ATOM 937 N N . VAL A 1 113 ? -5.081 -1.532 21.368 1.00 91.56 113 VAL A N 1
ATOM 938 C CA . VAL A 1 113 ? -3.730 -1.849 21.843 1.00 91.56 113 VAL A CA 1
ATOM 939 C C . VAL A 1 113 ? -3.355 -0.946 23.013 1.00 91.56 113 VAL A C 1
ATOM 941 O O . VAL A 1 113 ? -2.823 -1.430 24.009 1.00 91.56 113 VAL A O 1
ATOM 944 N N . GLN A 1 114 ? -3.690 0.341 22.941 1.00 89.25 114 GLN A N 1
ATOM 945 C CA . GLN A 1 114 ? -3.453 1.287 24.022 1.00 89.25 114 GLN A CA 1
ATOM 946 C C . GLN A 1 114 ? -4.226 0.906 25.289 1.00 89.25 114 GLN A C 1
ATOM 948 O O . GLN A 1 114 ? -3.628 0.889 26.357 1.00 89.25 114 GLN A O 1
ATOM 953 N N . ALA A 1 115 ? -5.492 0.499 25.176 1.00 87.25 115 ALA A N 1
ATOM 954 C CA . ALA A 1 115 ? -6.280 0.016 26.310 1.00 87.25 115 ALA A CA 1
ATOM 955 C C . ALA A 1 115 ? -5.714 -1.276 26.936 1.00 87.25 115 ALA A C 1
ATOM 957 O O . ALA A 1 115 ? -5.841 -1.484 28.138 1.00 87.25 115 ALA A O 1
ATOM 958 N N . LEU A 1 116 ? -5.077 -2.149 26.146 1.00 85.81 116 LEU A N 1
ATOM 959 C CA . LEU A 1 116 ? -4.389 -3.341 26.665 1.00 85.81 116 LEU A CA 1
ATOM 960 C C . LEU A 1 116 ? -3.059 -3.004 27.354 1.00 85.81 116 LEU A C 1
ATOM 962 O O . LEU A 1 116 ? -2.652 -3.702 28.282 1.00 85.81 116 LEU A O 1
ATOM 966 N N . LEU A 1 117 ? -2.367 -1.972 26.870 1.00 85.38 117 LEU A N 1
ATOM 967 C CA . LEU A 1 117 ? -1.101 -1.487 27.423 1.00 85.38 117 LEU A CA 1
ATOM 968 C C . LEU A 1 117 ? -1.289 -0.556 28.619 1.00 85.38 117 LEU A C 1
ATOM 970 O O . LEU A 1 117 ? -0.336 -0.341 29.369 1.00 85.38 117 LEU A O 1
ATOM 974 N N . GLU A 1 118 ? -2.487 -0.004 28.799 1.00 83.12 118 GLU A N 1
ATOM 975 C CA . GLU A 1 118 ? -2.870 0.758 29.976 1.00 83.12 118 GLU A CA 1
ATOM 976 C C . GLU A 1 118 ? -2.929 -0.206 31.167 1.00 83.12 118 GLU A C 1
ATOM 978 O O . GLU A 1 118 ? -3.958 -0.780 31.518 1.00 83.12 118 GLU A O 1
ATOM 983 N N . ILE A 1 119 ?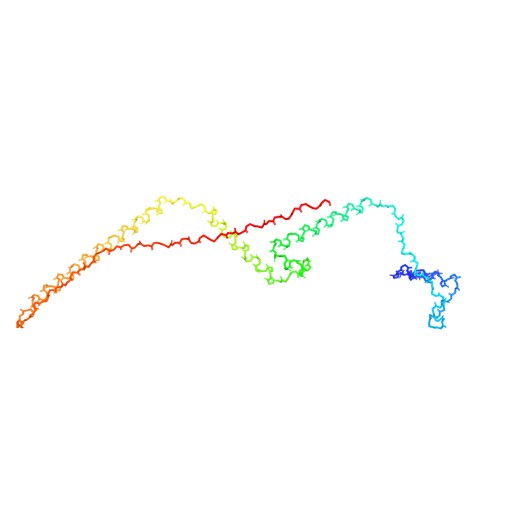 -1.755 -0.445 31.759 1.00 71.31 119 ILE A N 1
ATOM 984 C CA . ILE A 1 119 ? -1.616 -1.158 33.023 1.00 71.31 119 ILE A CA 1
ATOM 985 C C . ILE A 1 119 ? -2.516 -0.402 33.999 1.00 71.31 119 ILE A C 1
ATOM 987 O O . ILE A 1 119 ? -2.264 0.787 34.212 1.00 71.31 119 ILE A O 1
ATOM 991 N N . PRO A 1 120 ? -3.554 -1.036 34.575 1.00 70.62 120 PRO A N 1
ATOM 992 C CA . PRO A 1 120 ? -4.426 -0.350 35.507 1.00 70.62 120 PRO A CA 1
ATOM 993 C C . PRO A 1 120 ? -3.549 0.194 36.626 1.00 70.62 120 PRO A C 1
ATOM 995 O O . PRO A 1 120 ? -2.916 -0.572 37.360 1.00 70.62 120 PRO A O 1
ATOM 998 N N . THR A 1 121 ? -3.458 1.523 36.704 1.00 71.69 121 THR A N 1
ATOM 999 C CA . THR A 1 121 ? -2.715 2.193 37.761 1.00 71.69 121 THR A CA 1
ATOM 1000 C C . THR A 1 121 ? -3.272 1.657 39.073 1.00 71.69 121 THR A C 1
ATOM 1002 O O . THR A 1 121 ? -4.494 1.700 39.259 1.00 71.69 121 THR A O 1
ATOM 1005 N N . PRO A 1 122 ? -2.436 1.078 39.953 1.00 72.75 122 PRO A N 1
ATOM 1006 C CA . PRO A 1 122 ? -2.930 0.566 41.218 1.00 72.75 122 PRO A CA 1
ATOM 1007 C C . PRO A 1 122 ? -3.683 1.704 41.918 1.00 72.75 122 PRO A C 1
ATOM 1009 O O . PRO A 1 122 ? -3.167 2.826 41.943 1.00 72.75 122 PRO A O 1
ATOM 1012 N N . PRO A 1 123 ? -4.906 1.448 42.417 1.00 72.25 123 PRO A N 1
ATOM 1013 C CA . PRO A 1 123 ? -5.756 2.498 42.952 1.00 72.25 123 PRO A CA 1
ATOM 1014 C C . PRO A 1 123 ? -5.000 3.256 44.039 1.00 72.25 123 PRO A C 1
ATOM 1016 O O . PRO A 1 123 ? -4.358 2.657 44.910 1.00 72.25 123 PRO A O 1
ATOM 1019 N N . THR A 1 124 ? -5.055 4.583 43.970 1.00 75.31 124 THR A N 1
ATOM 1020 C CA . THR A 1 124 ? -4.404 5.443 44.954 1.00 75.31 124 THR A CA 1
ATOM 1021 C C . THR A 1 124 ? -5.065 5.183 46.315 1.00 75.31 124 THR A C 1
ATOM 1023 O O . THR A 1 124 ? -6.268 4.924 46.362 1.00 75.31 124 THR A O 1
ATOM 1026 N N . PRO A 1 125 ? -4.353 5.260 47.455 1.00 77.19 125 PRO A N 1
ATOM 1027 C CA . PRO A 1 125 ? -4.961 5.031 48.772 1.00 77.19 125 PRO A CA 1
ATOM 1028 C C . PRO A 1 125 ? -6.201 5.897 49.052 1.00 77.19 125 PRO A C 1
ATOM 1030 O O . PRO A 1 125 ? -7.079 5.487 49.805 1.00 77.19 125 PRO A O 1
ATOM 1033 N N . GLU A 1 126 ? -6.288 7.074 48.429 1.00 77.50 126 GLU A N 1
ATOM 1034 C CA . GLU A 1 126 ? -7.470 7.940 48.469 1.00 77.50 126 GLU A CA 1
ATOM 1035 C C . GLU A 1 126 ? -8.650 7.397 47.650 1.00 77.50 126 GLU A C 1
ATOM 1037 O O . GLU A 1 126 ? -9.783 7.462 48.118 1.00 77.50 126 GLU A O 1
ATOM 1042 N N . ASP A 1 127 ? -8.402 6.781 46.493 1.00 77.25 127 ASP A N 1
ATOM 1043 C CA . ASP A 1 127 ? -9.446 6.168 45.659 1.00 77.25 127 ASP A CA 1
ATOM 1044 C C . ASP A 1 127 ? -10.103 4.990 46.390 1.00 77.25 127 ASP A C 1
ATOM 1046 O O . ASP A 1 127 ? -11.324 4.832 46.382 1.00 77.25 127 ASP A O 1
ATOM 1050 N N . VAL A 1 128 ? -9.295 4.202 47.109 1.00 78.88 128 VAL A N 1
ATOM 1051 C CA . VAL A 1 128 ? -9.783 3.095 47.946 1.00 78.88 128 VAL A CA 1
ATOM 1052 C C . VAL A 1 128 ? -10.638 3.621 49.103 1.00 78.88 128 VAL A C 1
ATOM 1054 O O . VAL A 1 128 ? -11.720 3.096 49.361 1.00 78.88 128 VAL A O 1
ATOM 1057 N N . ARG A 1 129 ? -10.199 4.696 49.773 1.00 82.62 129 ARG A N 1
ATOM 1058 C CA . ARG A 1 129 ? -10.948 5.330 50.874 1.00 82.62 129 ARG A CA 1
ATOM 1059 C C . ARG A 1 129 ? -12.273 5.927 50.413 1.00 82.62 129 ARG A C 1
ATOM 1061 O O . ARG A 1 129 ? -13.269 5.815 51.127 1.00 82.62 129 ARG A O 1
ATOM 1068 N N . LEU A 1 130 ? -12.290 6.558 49.242 1.00 83.75 130 LEU A N 1
ATOM 1069 C CA . LEU A 1 130 ? -13.496 7.109 48.626 1.00 83.75 130 LEU A CA 1
ATOM 1070 C C . LEU A 1 130 ? -14.512 6.012 48.316 1.00 83.75 130 LEU A C 1
ATOM 1072 O O . LEU A 1 130 ? -15.692 6.157 48.647 1.00 83.75 130 LEU A O 1
ATOM 1076 N N . GLU A 1 131 ? -14.059 4.893 47.759 1.00 82.94 131 GLU A N 1
ATOM 1077 C CA . GLU A 1 131 ? -14.964 3.802 47.411 1.00 82.94 131 GLU A CA 1
ATOM 1078 C C . GLU A 1 131 ? -15.470 3.053 48.654 1.00 82.94 131 GLU A C 1
ATOM 1080 O O . GLU A 1 131 ? -16.653 2.715 48.744 1.00 82.94 131 GLU A O 1
ATOM 1085 N N . GLU A 1 132 ? -14.639 2.903 49.688 1.00 85.56 132 GLU A N 1
ATOM 1086 C CA . GLU A 1 132 ? -15.074 2.414 51.001 1.00 85.56 132 GLU A CA 1
ATOM 1087 C C . GLU A 1 132 ? -16.090 3.357 51.670 1.00 85.56 132 GLU A C 1
ATOM 1089 O O . GLU A 1 132 ? -17.093 2.905 52.237 1.00 85.56 132 GLU A O 1
ATOM 1094 N N . ALA A 1 133 ? -15.886 4.674 51.587 1.00 86.94 133 ALA A N 1
ATOM 1095 C CA . ALA A 1 133 ? -16.828 5.666 52.104 1.00 86.94 133 ALA A CA 1
ATOM 1096 C C . ALA A 1 133 ? -18.183 5.591 51.379 1.00 86.94 133 ALA A C 1
ATOM 1098 O O . ALA A 1 133 ? -19.242 5.657 52.010 1.00 86.94 133 ALA A O 1
ATOM 1099 N N . ARG A 1 134 ? -18.164 5.371 50.065 1.00 87.25 134 ARG A N 1
ATOM 1100 C CA . ARG A 1 134 ? -19.368 5.208 49.248 1.00 87.25 134 ARG A CA 1
ATOM 1101 C C . ARG A 1 134 ? -20.124 3.917 49.582 1.00 87.25 134 ARG A C 1
ATOM 1103 O O . ARG A 1 134 ? -21.321 3.964 49.862 1.00 87.25 134 ARG A O 1
ATOM 1110 N N . LEU A 1 135 ? -19.421 2.788 49.673 1.00 88.81 135 LEU A N 1
ATOM 1111 C CA . LEU A 1 135 ? -19.988 1.495 50.086 1.00 88.81 135 LEU A CA 1
ATOM 1112 C C . LEU A 1 135 ? -20.569 1.532 51.507 1.00 88.81 135 LEU A C 1
ATOM 1114 O O . LEU A 1 135 ? -21.589 0.900 51.801 1.00 88.81 135 LEU A O 1
ATOM 1118 N N . THR A 1 136 ? -19.930 2.263 52.420 1.00 88.69 136 THR A N 1
ATOM 1119 C CA . THR A 1 136 ? -20.435 2.417 53.791 1.00 88.69 136 THR A CA 1
ATOM 1120 C C . THR A 1 136 ? -21.641 3.350 53.868 1.00 88.69 136 THR A C 1
ATOM 1122 O O . THR A 1 136 ? -22.549 3.073 54.658 1.00 88.69 136 THR A O 1
ATOM 1125 N N . ALA A 1 137 ? -21.709 4.396 53.040 1.00 89.75 137 ALA A N 1
ATOM 1126 C CA . ALA A 1 137 ? -22.898 5.234 52.900 1.00 89.75 137 ALA A CA 1
ATOM 1127 C C . ALA A 1 137 ? -24.097 4.422 52.377 1.00 89.75 137 ALA A C 1
ATOM 1129 O O . ALA A 1 137 ? -25.155 4.429 53.005 1.00 89.75 137 ALA A O 1
ATOM 1130 N N . GLU A 1 138 ? -23.905 3.609 51.337 1.00 92.94 138 GLU A N 1
ATOM 1131 C CA . GLU A 1 138 ? -24.956 2.753 50.768 1.00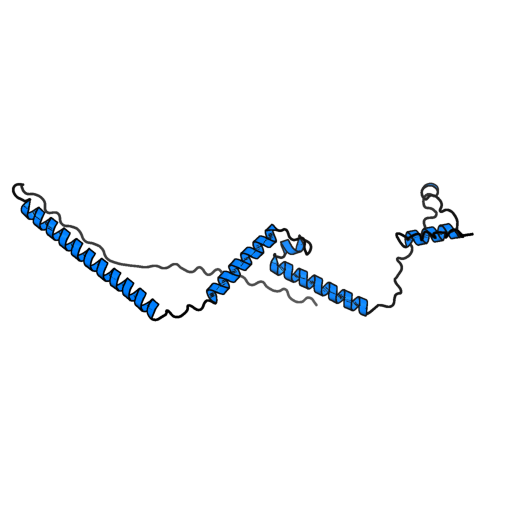 92.94 138 GLU A CA 1
ATOM 1132 C C . GLU A 1 138 ? -25.470 1.698 51.775 1.00 92.94 138 GLU A C 1
ATOM 1134 O O . GLU A 1 138 ? -26.675 1.443 51.904 1.00 92.94 138 GLU A O 1
ATOM 1139 N N . ARG A 1 139 ? -24.578 1.123 52.598 1.00 91.62 139 ARG A N 1
ATOM 1140 C CA . ARG A 1 139 ? -24.984 0.243 53.714 1.00 91.62 139 ARG A CA 1
ATOM 1141 C C . ARG A 1 139 ? -25.811 0.969 54.774 1.00 91.62 139 ARG A C 1
ATOM 1143 O O . ARG A 1 139 ? -26.715 0.374 55.360 1.00 91.62 139 ARG A O 1
ATOM 1150 N N . ARG A 1 140 ? -25.507 2.237 55.053 1.00 91.00 140 ARG A N 1
ATOM 1151 C CA . ARG A 1 140 ? -26.278 3.040 56.013 1.00 91.00 140 ARG A CA 1
ATOM 1152 C C . ARG A 1 140 ? -27.652 3.381 55.451 1.00 91.00 140 ARG A C 1
ATOM 1154 O O . ARG A 1 140 ? -28.642 3.196 56.156 1.00 91.00 140 ARG A O 1
ATOM 1161 N N . GLU A 1 141 ? -27.725 3.787 54.189 1.00 90.69 141 GLU A N 1
ATOM 1162 C CA . GLU A 1 141 ? -28.988 4.086 53.508 1.00 90.69 141 GLU A CA 1
ATOM 1163 C C . GLU A 1 141 ? -29.908 2.865 53.451 1.00 90.69 141 GLU A C 1
ATOM 1165 O O . GLU A 1 141 ? -31.071 2.940 53.853 1.00 90.69 141 GLU A O 1
ATOM 1170 N N . SER A 1 142 ? -29.377 1.703 53.063 1.00 90.81 142 SER A N 1
ATOM 1171 C CA . SER A 1 142 ? -30.145 0.451 53.051 1.00 90.81 142 SER A CA 1
ATOM 1172 C C . SER A 1 142 ? -30.628 0.034 54.448 1.00 90.81 142 SER A C 1
ATOM 1174 O O . SER A 1 142 ? -31.753 -0.456 54.595 1.00 90.81 142 SER A O 1
ATOM 1176 N N . HIS A 1 143 ? -29.837 0.270 55.500 1.00 92.50 143 HIS A N 1
ATOM 1177 C CA . HIS A 1 143 ? -30.261 0.008 56.876 1.00 92.50 143 HIS A CA 1
ATOM 1178 C C . HIS A 1 143 ? -31.404 0.934 57.316 1.00 92.50 143 HIS A C 1
ATOM 1180 O O . HIS A 1 143 ? -32.401 0.465 57.872 1.00 92.50 143 HIS A O 1
ATOM 1186 N N . VAL A 1 144 ? -31.292 2.234 57.031 1.00 93.88 144 VAL A N 1
ATOM 1187 C CA . VAL A 1 144 ? -32.336 3.226 57.332 1.00 93.88 144 VAL A CA 1
ATOM 1188 C C . VAL A 1 144 ? -33.624 2.901 56.579 1.00 93.88 144 VAL A C 1
ATOM 1190 O O . VAL A 1 144 ? -34.692 2.877 57.189 1.00 93.88 144 VAL A O 1
ATOM 1193 N N . ALA A 1 145 ? -33.534 2.554 55.293 1.00 92.75 145 ALA A N 1
ATOM 1194 C CA . ALA A 1 145 ? -34.684 2.139 54.495 1.00 92.75 145 ALA A CA 1
ATOM 1195 C C . ALA A 1 145 ? -35.382 0.902 55.092 1.00 92.75 145 ALA A C 1
ATOM 1197 O O . ALA A 1 145 ? -36.613 0.852 55.183 1.00 92.75 145 ALA A O 1
ATOM 1198 N N . ARG A 1 146 ? -34.608 -0.083 55.571 1.00 91.00 146 ARG A N 1
ATOM 1199 C CA . ARG A 1 146 ? -35.155 -1.287 56.213 1.00 91.00 146 ARG A CA 1
ATOM 1200 C C . ARG A 1 146 ? -35.876 -0.971 57.522 1.00 91.00 146 ARG A C 1
ATOM 1202 O O . ARG A 1 146 ? -36.938 -1.538 57.782 1.00 91.00 146 ARG A O 1
ATOM 1209 N N . GLU A 1 147 ? -35.313 -0.093 58.345 1.00 91.75 147 GLU A N 1
ATOM 1210 C CA . GLU A 1 147 ? -35.933 0.332 59.604 1.00 91.75 147 GLU A CA 1
ATOM 1211 C C . GLU A 1 147 ? -37.189 1.182 59.365 1.00 91.75 147 GLU A C 1
ATOM 1213 O O . GLU A 1 147 ? -38.226 0.922 59.978 1.00 91.75 147 GLU A O 1
ATOM 1218 N N . ALA A 1 148 ? -37.162 2.104 58.399 1.00 92.06 148 ALA A N 1
ATOM 1219 C CA . ALA A 1 148 ? -38.336 2.875 57.992 1.00 92.06 148 ALA A CA 1
ATOM 1220 C C . ALA A 1 148 ? -39.476 1.962 57.508 1.00 92.06 148 ALA A C 1
ATOM 1222 O O . ALA A 1 148 ? -40.626 2.115 57.927 1.00 92.06 148 ALA A O 1
ATOM 1223 N N . HIS A 1 149 ? -39.153 0.941 56.707 1.00 90.44 149 HIS A N 1
ATOM 1224 C CA . HIS A 1 149 ? -40.126 -0.050 56.254 1.00 90.44 149 HIS A CA 1
ATOM 1225 C C . HIS A 1 149 ? -40.732 -0.855 57.421 1.00 90.44 149 HIS A C 1
ATOM 1227 O O . HIS A 1 149 ? -41.945 -1.084 57.463 1.00 90.44 149 HIS A O 1
ATOM 1233 N N . LYS A 1 150 ? -39.926 -1.260 58.415 1.00 94.31 150 LYS A N 1
ATOM 1234 C CA . LYS A 1 150 ? -40.437 -1.923 59.630 1.00 94.31 150 LYS A CA 1
ATOM 1235 C C . LYS A 1 150 ? -41.358 -1.004 60.438 1.00 94.31 150 LYS A C 1
ATOM 1237 O O . LYS A 1 150 ? -42.421 -1.452 60.871 1.00 94.31 150 LYS A O 1
ATOM 1242 N N . ALA A 1 151 ? -40.980 0.261 60.616 1.00 90.56 151 ALA A N 1
ATOM 1243 C CA . ALA A 1 151 ? -41.770 1.245 61.352 1.00 90.56 151 ALA A CA 1
ATOM 1244 C C . ALA A 1 151 ? -43.118 1.525 60.669 1.00 90.56 151 ALA A C 1
ATOM 1246 O O . ALA A 1 151 ? -44.156 1.525 61.332 1.00 90.56 151 ALA A O 1
ATOM 1247 N N . MET A 1 152 ? -43.121 1.670 59.340 1.00 89.94 152 MET A N 1
ATOM 1248 C CA . MET A 1 152 ? -44.343 1.824 58.547 1.00 89.94 152 MET A CA 1
ATOM 1249 C C . MET A 1 152 ? -45.274 0.614 58.710 1.00 89.94 152 MET A C 1
ATOM 1251 O O . MET A 1 152 ? -46.473 0.773 58.936 1.00 89.94 152 MET A O 1
ATOM 1255 N N . LYS A 1 153 ? -44.723 -0.607 58.669 1.00 91.31 153 LYS A N 1
ATOM 1256 C CA . LYS A 1 153 ? -45.501 -1.840 58.852 1.00 91.31 153 LYS A CA 1
ATOM 1257 C C . LYS A 1 153 ? -46.087 -1.964 60.264 1.00 91.31 153 LYS A C 1
ATOM 1259 O O . LYS A 1 153 ? -47.197 -2.472 60.406 1.00 91.31 153 LYS A O 1
ATOM 1264 N N . LYS A 1 154 ? -45.371 -1.492 61.292 1.00 89.69 154 LYS A N 1
ATOM 1265 C CA . LYS A 1 154 ? -45.875 -1.440 62.672 1.00 89.69 154 LYS A CA 1
ATOM 1266 C C . LYS A 1 154 ? -47.032 -0.446 62.806 1.00 89.69 154 LYS A C 1
ATOM 1268 O O . LYS A 1 154 ? -48.087 -0.847 63.275 1.00 89.69 154 LYS A O 1
ATOM 1273 N N . ARG A 1 155 ? -46.886 0.784 62.293 1.00 84.19 155 ARG A N 1
ATOM 1274 C CA . ARG A 1 155 ? -47.970 1.788 62.289 1.00 84.19 155 ARG A CA 1
ATOM 1275 C C . ARG A 1 155 ? -49.237 1.266 61.618 1.00 84.19 155 ARG A C 1
ATOM 1277 O O . ARG A 1 155 ? -50.303 1.342 62.208 1.00 84.19 155 ARG A O 1
ATOM 1284 N N . LYS A 1 156 ? -49.105 0.637 60.446 1.00 86.31 156 LYS A N 1
ATOM 1285 C CA . LYS A 1 156 ? -50.243 0.039 59.731 1.00 86.31 156 LYS A CA 1
ATOM 1286 C C . LYS A 1 156 ? -50.936 -1.075 60.531 1.00 86.31 156 LYS A C 1
ATOM 1288 O O . LYS A 1 156 ? -52.138 -1.269 60.396 1.00 86.31 156 LYS A O 1
ATOM 1293 N N . ARG A 1 157 ? -50.190 -1.820 61.353 1.00 81.88 157 ARG A N 1
ATOM 1294 C CA . ARG A 1 157 ? -50.749 -2.839 62.252 1.00 81.88 157 ARG A CA 1
ATOM 1295 C C . ARG A 1 157 ? -51.480 -2.205 63.436 1.00 81.88 157 ARG A C 1
ATOM 1297 O O . ARG A 1 157 ? -52.566 -2.663 63.768 1.00 81.88 157 ARG A O 1
ATOM 1304 N N . ASP A 1 158 ? -50.895 -1.178 64.044 1.00 81.06 158 ASP A N 1
ATOM 1305 C CA . ASP A 1 158 ? -51.479 -0.474 65.190 1.00 81.06 158 ASP A CA 1
ATOM 1306 C C . ASP A 1 158 ? -52.757 0.291 64.777 1.00 81.06 158 ASP A C 1
ATOM 1308 O O . ASP A 1 158 ? -53.744 0.285 65.504 1.00 81.06 158 ASP A O 1
ATOM 1312 N N . GLU A 1 159 ? -52.793 0.843 63.560 1.00 76.38 159 GLU A N 1
ATOM 1313 C CA . GLU A 1 159 ? -53.967 1.504 62.968 1.00 76.38 159 GLU A CA 1
ATOM 1314 C C . GLU A 1 159 ? -55.080 0.510 62.585 1.00 76.38 159 GLU A C 1
ATOM 1316 O O . GLU A 1 159 ? -56.260 0.776 62.802 1.00 76.38 159 GLU A O 1
ATOM 1321 N N . ALA A 1 160 ? -54.730 -0.693 62.113 1.00 74.69 160 ALA A N 1
ATOM 1322 C CA . ALA A 1 160 ? -55.708 -1.769 61.909 1.00 74.69 160 ALA A CA 1
ATOM 1323 C C . ALA A 1 160 ? -56.326 -2.268 63.233 1.00 74.69 160 ALA A C 1
ATOM 1325 O O . ALA A 1 160 ? -57.490 -2.671 63.264 1.00 74.69 160 ALA A O 1
ATOM 1326 N N . LEU A 1 161 ? -55.563 -2.216 64.332 1.00 64.31 161 LEU A N 1
ATOM 1327 C CA . LEU A 1 161 ? -56.036 -2.555 65.677 1.00 64.31 161 LEU A CA 1
ATOM 1328 C C . LEU A 1 161 ? -56.916 -1.451 66.285 1.00 64.31 161 LEU A C 1
ATOM 1330 O O . LEU A 1 161 ? -57.828 -1.778 67.037 1.00 64.31 161 LEU A O 1
ATOM 1334 N N . SER A 1 162 ? -56.705 -0.174 65.938 1.00 59.72 162 SER A N 1
ATOM 1335 C CA . SER A 1 162 ? -57.601 0.919 66.355 1.00 59.72 162 SER A CA 1
ATOM 1336 C C . SER A 1 162 ? -58.840 1.073 65.465 1.00 59.72 162 SER A C 1
ATOM 1338 O O . SER A 1 162 ? -59.812 1.683 65.894 1.00 59.72 162 SER A O 1
ATOM 1340 N N . SER A 1 163 ? -58.822 0.530 64.243 1.00 52.72 163 SER A N 1
ATOM 1341 C CA . SER A 1 163 ? -59.953 0.548 63.299 1.00 52.72 163 SER A CA 1
ATOM 1342 C C . SER A 1 163 ? -60.889 -0.667 63.421 1.00 52.72 163 SER A C 1
ATOM 1344 O O . SER A 1 163 ? -61.861 -0.747 62.675 1.00 52.72 163 SER A O 1
ATOM 1346 N N . SER A 1 164 ? -60.627 -1.609 64.336 1.00 48.97 164 SER A N 1
ATOM 1347 C CA . SER A 1 164 ? -61.492 -2.777 64.587 1.00 48.97 164 SER A CA 1
ATOM 1348 C C . SER A 1 164 ? -62.436 -2.539 65.774 1.00 48.97 164 SER A C 1
ATOM 1350 O O . SER A 1 164 ? -62.450 -3.303 66.737 1.00 48.97 164 SER A O 1
ATOM 1352 N N . GLY A 1 165 ? -63.198 -1.447 65.710 1.00 50.41 165 GLY A N 1
ATOM 1353 C CA . GLY A 1 165 ? -64.464 -1.292 66.420 1.00 50.41 165 GLY A CA 1
ATOM 1354 C C . GLY A 1 165 ? -65.585 -1.436 65.394 1.00 50.41 165 GLY A C 1
ATOM 1355 O O . GLY A 1 165 ? -65.649 -0.634 64.471 1.00 50.41 165 GLY A O 1
ATOM 1356 N N . ASP A 1 166 ? -66.409 -2.468 65.571 1.00 46.22 166 ASP A N 1
ATOM 1357 C CA . ASP A 1 166 ? -67.572 -2.869 64.763 1.00 46.22 166 ASP A CA 1
ATOM 1358 C C . ASP A 1 166 ? -67.286 -3.486 63.382 1.00 46.22 166 ASP A C 1
ATOM 1360 O O . ASP A 1 166 ? -67.037 -2.803 62.392 1.00 46.22 166 ASP A O 1
ATOM 1364 N N . GLY A 1 167 ? -67.406 -4.818 63.293 1.00 44.59 167 GLY A N 1
ATOM 1365 C CA . GLY A 1 167 ? -67.476 -5.503 62.000 1.00 44.59 167 GLY A CA 1
ATOM 1366 C C . GLY A 1 167 ? -67.102 -6.979 62.024 1.00 44.59 167 GLY A C 1
ATOM 1367 O O . GLY A 1 167 ? -65.971 -7.327 61.716 1.00 44.59 167 GLY A O 1
ATOM 1368 N N . ASP A 1 168 ? -68.085 -7.787 62.410 1.00 41.75 168 ASP A N 1
ATOM 1369 C CA . ASP A 1 168 ? -68.385 -9.192 62.104 1.00 41.75 168 ASP A CA 1
ATOM 1370 C C . ASP A 1 168 ? -67.345 -10.139 61.452 1.00 41.75 168 ASP A C 1
ATOM 1372 O O . ASP A 1 168 ? -66.571 -9.825 60.549 1.00 41.75 168 ASP A O 1
ATOM 1376 N N . ALA A 1 169 ? -67.413 -11.385 61.911 1.00 46.47 169 ALA A N 1
ATOM 1377 C CA . ALA A 1 169 ? -66.529 -12.495 61.600 1.00 46.47 169 ALA A CA 1
ATOM 1378 C C . ALA A 1 169 ? -66.545 -12.924 60.122 1.00 46.47 169 ALA A C 1
ATOM 1380 O O . ALA A 1 169 ? -67.608 -13.169 59.559 1.00 46.47 169 ALA A O 1
ATOM 1381 N N . SER A 1 170 ? -65.367 -13.203 59.540 1.00 48.28 170 SER A N 1
ATOM 1382 C CA . SER A 1 170 ? -65.150 -14.416 58.727 1.00 48.28 170 SER A CA 1
ATOM 1383 C C . SER A 1 170 ? -63.743 -14.566 58.143 1.00 48.28 170 SER A C 1
ATOM 1385 O O . SER A 1 170 ? -63.091 -13.619 57.716 1.00 48.28 170 SER A O 1
ATOM 1387 N N . THR A 1 171 ? -63.382 -15.843 57.990 1.00 43.78 171 THR A N 1
ATOM 1388 C CA . THR A 1 171 ? -62.409 -16.437 57.053 1.00 43.78 171 THR A CA 1
ATOM 1389 C C . THR A 1 171 ? -60.907 -16.367 57.360 1.00 43.78 171 THR A C 1
ATOM 1391 O O . THR A 1 171 ? -60.150 -15.518 56.902 1.00 43.78 171 THR A O 1
ATOM 1394 N N . SER A 1 172 ? -60.482 -17.429 58.051 1.00 48.88 172 SER A N 1
ATOM 1395 C CA . SER A 1 172 ? -59.187 -18.108 57.942 1.00 48.88 172 SER A CA 1
ATOM 1396 C C . SER A 1 172 ? -58.824 -18.440 56.484 1.00 48.88 172 SER A C 1
ATOM 1398 O O . SER A 1 172 ? -59.539 -19.203 55.834 1.00 48.88 172 SER A O 1
ATOM 1400 N N . VAL A 1 173 ? -57.684 -17.934 55.995 1.00 45.25 173 VAL A N 1
ATOM 1401 C CA . VAL A 1 173 ? -56.980 -18.476 54.819 1.00 45.25 173 VAL A CA 1
ATOM 1402 C C . VAL A 1 173 ? -55.478 -18.544 55.116 1.00 45.25 173 VAL A C 1
ATOM 1404 O O . VAL A 1 173 ? -54.807 -17.535 55.330 1.00 45.25 173 VAL A O 1
ATOM 1407 N N . LEU A 1 174 ? -54.966 -19.773 55.142 1.00 54.19 174 LEU A N 1
ATOM 1408 C CA . LEU A 1 174 ? -53.550 -20.133 55.237 1.00 54.19 174 LEU A CA 1
ATOM 1409 C C . LEU A 1 174 ? -52.794 -19.755 53.945 1.00 54.19 174 LEU A C 1
ATOM 1411 O O . LEU A 1 174 ? -53.299 -20.042 52.860 1.00 54.19 174 LEU A O 1
ATOM 1415 N N . PRO A 1 175 ? -51.558 -19.224 54.007 1.00 59.56 175 PRO A N 1
ATOM 1416 C CA . PRO A 1 175 ? -50.711 -19.100 52.823 1.00 59.56 175 PRO A CA 1
ATOM 1417 C C . PRO A 1 175 ? -49.918 -20.398 52.561 1.00 59.56 175 PRO A C 1
ATOM 1419 O O . PRO A 1 175 ? -49.285 -20.920 53.488 1.00 59.56 175 PRO A O 1
ATOM 1422 N N . PRO A 1 176 ? -49.876 -20.928 51.321 1.00 56.12 176 PRO A N 1
ATOM 1423 C CA . PRO A 1 176 ? -49.014 -22.051 50.997 1.00 56.12 176 PRO A CA 1
ATOM 1424 C C . PRO A 1 176 ? -47.569 -21.629 50.692 1.00 56.12 176 PRO A C 1
ATOM 1426 O O . PRO A 1 176 ? -47.241 -20.499 50.333 1.00 56.12 176 PRO A O 1
ATOM 1429 N N . LYS A 1 177 ? -46.713 -22.627 50.899 1.00 49.97 177 LYS A N 1
ATOM 1430 C CA . LYS A 1 177 ? -45.252 -22.660 50.938 1.00 49.97 177 LYS A CA 1
ATOM 1431 C C . LYS A 1 177 ? -44.553 -22.119 49.685 1.00 49.97 177 LYS A C 1
ATOM 1433 O O . LYS A 1 177 ? -44.905 -22.434 48.556 1.00 49.97 177 LYS A O 1
ATOM 1438 N N . ARG A 1 178 ? -43.443 -21.424 49.940 1.00 50.38 178 ARG A N 1
ATOM 1439 C CA . ARG A 1 178 ? -42.388 -21.054 48.988 1.00 50.38 178 ARG A CA 1
ATOM 1440 C C . ARG A 1 178 ? -41.520 -22.288 48.665 1.00 50.38 178 ARG A C 1
ATOM 1442 O O . ARG A 1 178 ? -40.975 -22.858 49.614 1.00 50.38 178 ARG A O 1
ATOM 1449 N N . PRO A 1 179 ? -41.322 -22.690 47.399 1.00 58.03 179 PRO A N 1
ATOM 1450 C CA . PRO A 1 179 ? -40.264 -23.630 47.051 1.00 58.03 179 PRO A CA 1
ATOM 1451 C C . PRO A 1 179 ? -38.913 -22.906 46.916 1.00 58.03 179 PRO A C 1
ATOM 1453 O O . PRO A 1 179 ? -38.818 -21.805 46.373 1.00 58.03 179 PRO A O 1
ATOM 1456 N N . LYS A 1 180 ? -37.877 -23.532 47.482 1.00 53.12 180 LYS A N 1
ATOM 1457 C CA . LYS A 1 180 ? -36.454 -23.203 47.328 1.00 53.12 180 LYS A CA 1
ATOM 1458 C C . LYS A 1 180 ? -35.825 -24.176 46.319 1.00 53.12 180 LYS A C 1
ATOM 1460 O O . LYS A 1 180 ? -36.297 -25.306 46.234 1.00 53.12 180 LYS A O 1
ATOM 1465 N N . HIS A 1 181 ? -34.685 -23.750 45.761 1.00 43.72 181 HIS A N 1
ATOM 1466 C CA . HIS A 1 181 ? -33.649 -24.511 45.031 1.00 43.72 181 HIS A CA 1
ATOM 1467 C C . HIS A 1 181 ? -33.861 -24.655 43.516 1.00 43.72 181 HIS A C 1
ATOM 1469 O O . HIS A 1 181 ? -34.999 -24.790 43.093 1.00 43.72 181 HIS A O 1
ATOM 1475 N N . THR A 1 182 ? -32.867 -24.694 42.617 1.00 45.44 182 THR A N 1
ATOM 1476 C CA . THR A 1 182 ? -31.408 -24.408 42.516 1.00 45.44 182 THR A CA 1
ATOM 1477 C C . THR A 1 182 ? -31.046 -24.729 41.032 1.00 45.44 182 THR A C 1
ATOM 1479 O O . THR A 1 182 ? -31.832 -25.387 40.359 1.00 45.44 182 THR A O 1
ATOM 1482 N N . SER A 1 183 ? -29.848 -24.344 40.563 1.00 47.78 183 SER A N 1
ATOM 1483 C CA . SER A 1 183 ? -29.178 -24.670 39.273 1.00 47.78 183 SER A CA 1
ATOM 1484 C C . SER A 1 183 ? -29.539 -23.712 38.124 1.00 47.78 183 SER A C 1
ATOM 1486 O O . SER A 1 183 ? -30.695 -23.645 37.732 1.00 47.78 183 SER A O 1
ATOM 1488 N N . LEU A 1 184 ? -28.668 -22.828 37.615 1.00 51.12 184 LEU A N 1
ATOM 1489 C CA . LEU A 1 184 ? -27.211 -22.875 37.389 1.00 51.12 184 LEU A CA 1
ATOM 1490 C C . LEU A 1 184 ? -26.843 -23.958 36.363 1.00 51.12 184 LEU A C 1
ATOM 1492 O O . LEU A 1 184 ? -26.482 -25.071 36.725 1.00 51.12 184 LEU A O 1
ATOM 1496 N N . ALA A 1 185 ? -26.953 -23.593 35.084 1.00 47.72 185 ALA A N 1
ATOM 1497 C CA . ALA A 1 185 ? -26.320 -24.268 33.960 1.00 47.72 185 ALA A CA 1
ATOM 1498 C C . ALA A 1 185 ? -25.765 -23.185 33.021 1.00 47.72 185 ALA A C 1
ATOM 1500 O O . ALA A 1 185 ? -26.514 -22.380 32.468 1.00 47.72 185 ALA A O 1
ATOM 1501 N N . SER A 1 186 ? -24.437 -23.134 32.948 1.00 54.25 186 SER A N 1
ATOM 1502 C CA . SER A 1 186 ? -23.658 -22.324 32.012 1.00 54.25 186 SER A CA 1
ATOM 1503 C C . SER A 1 186 ? -23.566 -23.017 30.644 1.00 54.25 186 SER A C 1
ATOM 1505 O O . SER A 1 186 ? -23.744 -24.234 30.578 1.00 54.25 186 SER A O 1
ATOM 1507 N N . PRO A 1 187 ? -23.287 -22.255 29.572 1.00 58.06 187 PRO A N 1
ATOM 1508 C CA . PRO A 1 187 ? -23.344 -22.721 28.188 1.00 58.06 187 PRO A CA 1
ATOM 1509 C C . PRO A 1 187 ? -22.170 -23.626 27.796 1.00 58.06 187 PRO A C 1
ATOM 1511 O O . PRO A 1 187 ? -21.026 -23.398 28.192 1.00 58.06 187 PRO A O 1
ATOM 1514 N N . GLU A 1 188 ? -22.477 -24.628 26.973 1.00 54.16 188 GLU A N 1
ATOM 1515 C CA . GLU A 1 188 ? -21.508 -25.489 26.302 1.00 54.16 188 GLU A CA 1
ATOM 1516 C C . GLU A 1 188 ? -20.743 -24.708 25.226 1.00 54.16 188 GLU A C 1
ATOM 1518 O O . GLU A 1 188 ? -21.302 -23.965 24.421 1.00 54.16 188 GLU A O 1
ATOM 1523 N N . THR A 1 189 ? -19.427 -24.884 25.244 1.00 52.16 189 THR A N 1
ATOM 1524 C CA . THR A 1 189 ? -18.473 -24.415 24.245 1.00 52.16 189 THR A CA 1
ATOM 1525 C C . THR A 1 189 ? -18.477 -25.369 23.050 1.00 52.16 189 THR A C 1
ATOM 1527 O O . THR A 1 189 ? -17.936 -26.472 23.153 1.00 52.16 189 THR A O 1
ATOM 1530 N N . GLU A 1 190 ? -19.025 -24.958 21.906 1.00 52.84 190 GLU A N 1
ATOM 1531 C CA . GLU A 1 190 ? -18.789 -25.665 20.643 1.00 52.84 190 GLU A CA 1
ATOM 1532 C C . GLU A 1 190 ? -17.466 -25.213 20.017 1.00 52.84 190 GLU A C 1
ATOM 1534 O O . GLU A 1 190 ? -17.269 -24.071 19.605 1.00 52.84 190 GLU A O 1
ATOM 1539 N N . SER A 1 191 ? -16.536 -26.164 20.002 1.00 49.25 191 SER A N 1
ATOM 1540 C CA . SER A 1 191 ? -15.216 -26.101 19.397 1.00 49.25 191 SER A CA 1
ATOM 1541 C C . SER A 1 191 ? -15.331 -26.351 17.890 1.00 49.25 191 SER A C 1
ATOM 1543 O O . SER A 1 191 ? -15.499 -27.488 17.444 1.00 49.25 191 SER A O 1
ATOM 1545 N N . THR A 1 192 ? -15.236 -25.295 17.084 1.00 51.12 192 THR A N 1
ATOM 1546 C CA . THR A 1 192 ? -15.135 -25.407 15.625 1.00 51.12 192 THR A CA 1
ATOM 1547 C C . THR A 1 192 ? -13.702 -25.755 15.230 1.00 51.12 192 THR A C 1
ATOM 1549 O O . THR A 1 192 ? -12.766 -24.967 15.331 1.00 51.12 192 THR A O 1
ATOM 1552 N N . LYS A 1 193 ? -13.551 -27.002 14.794 1.00 60.31 193 LYS A N 1
ATOM 1553 C CA . LYS A 1 193 ? -12.338 -27.639 14.288 1.00 60.31 193 LYS A CA 1
ATOM 1554 C C . LYS A 1 193 ? -11.923 -27.038 12.939 1.00 60.31 193 LYS A C 1
ATOM 1556 O O . LYS A 1 193 ? -12.572 -27.280 11.925 1.00 60.31 193 LYS A O 1
ATOM 1561 N N . THR A 1 194 ? -10.818 -26.301 12.924 1.00 58.84 194 THR A N 1
ATOM 1562 C CA . THR A 1 194 ? -10.143 -25.795 11.718 1.00 58.84 194 THR A CA 1
ATOM 1563 C C . THR A 1 194 ? -9.507 -26.950 10.926 1.00 58.84 194 THR A C 1
ATOM 1565 O O . THR A 1 194 ? -8.736 -27.718 11.507 1.00 58.84 194 THR A O 1
ATOM 1568 N N . PRO A 1 195 ? -9.774 -27.114 9.618 1.00 64.25 195 PRO A N 1
ATOM 1569 C CA . PRO A 1 195 ? -9.023 -28.042 8.779 1.00 64.25 195 PRO A CA 1
ATOM 1570 C C . PRO A 1 195 ? -7.736 -27.392 8.246 1.00 64.25 195 PRO A C 1
ATOM 1572 O O . PRO A 1 195 ? -7.769 -26.359 7.580 1.00 64.25 195 PRO A O 1
ATOM 1575 N N . SER A 1 196 ? -6.596 -28.027 8.525 1.00 65.06 196 SER A N 1
ATOM 1576 C CA . SER A 1 196 ? -5.281 -27.666 7.984 1.00 65.06 196 SER A CA 1
ATOM 1577 C C . SER A 1 196 ? -5.215 -27.833 6.455 1.00 65.06 196 SER A C 1
ATOM 1579 O O . SER A 1 196 ? -5.627 -28.883 5.948 1.00 65.06 196 SER A O 1
ATOM 1581 N N . PRO A 1 197 ? -4.631 -26.880 5.708 1.00 65.25 197 PRO A N 1
ATOM 1582 C CA . PRO A 1 197 ? -4.335 -27.059 4.292 1.00 65.25 197 PRO A CA 1
ATOM 1583 C C . PRO A 1 197 ? -3.083 -27.930 4.093 1.00 65.25 197 PRO A C 1
ATOM 1585 O O . PRO A 1 197 ? -2.029 -27.696 4.686 1.00 65.25 197 PRO A O 1
ATOM 1588 N N . LYS A 1 198 ? -3.214 -28.956 3.246 1.00 64.38 198 LYS A N 1
ATOM 1589 C CA . LYS A 1 198 ? -2.112 -29.797 2.760 1.00 64.38 198 LYS A CA 1
ATOM 1590 C C . LYS A 1 198 ? -1.280 -29.006 1.747 1.00 64.38 198 LYS A C 1
ATOM 1592 O O . LYS A 1 198 ? -1.828 -28.533 0.755 1.00 64.38 198 LYS A O 1
ATOM 1597 N N . LEU A 1 199 ? 0.027 -28.913 1.974 1.00 66.94 199 LEU A N 1
ATOM 1598 C CA . LEU A 1 199 ? 0.994 -28.476 0.965 1.00 66.94 199 LEU A CA 1
ATOM 1599 C C . LEU A 1 199 ? 1.156 -29.576 -0.101 1.00 66.94 199 LEU A C 1
ATOM 1601 O O . LEU A 1 199 ? 1.297 -30.744 0.277 1.00 66.94 199 LEU A O 1
ATOM 1605 N N . PRO A 1 200 ? 1.139 -29.254 -1.405 1.00 68.75 200 PRO A N 1
ATOM 1606 C CA . PRO A 1 200 ? 1.555 -30.189 -2.434 1.00 68.75 200 PRO A CA 1
ATOM 1607 C C . PRO A 1 200 ? 3.081 -30.266 -2.534 1.00 68.75 200 PRO A C 1
ATOM 1609 O O . PRO A 1 200 ? 3.809 -29.290 -2.375 1.00 68.75 200 PRO A O 1
ATOM 1612 N N . VAL A 1 201 ? 3.482 -31.505 -2.774 1.00 66.12 201 VAL A N 1
ATOM 1613 C CA . VAL A 1 201 ? 4.814 -32.089 -2.845 1.00 66.12 201 VAL A CA 1
ATOM 1614 C C . VAL A 1 201 ? 5.564 -31.615 -4.089 1.00 66.12 201 VAL A C 1
ATOM 1616 O O . VAL A 1 201 ? 4.960 -31.376 -5.135 1.00 66.12 201 VAL A O 1
ATOM 1619 N N . ASP A 1 202 ? 6.883 -31.532 -3.933 1.00 59.41 202 ASP A N 1
ATOM 1620 C CA . ASP A 1 202 ? 7.900 -31.329 -4.960 1.00 59.41 202 ASP A CA 1
ATOM 1621 C C . ASP A 1 202 ? 7.612 -32.084 -6.267 1.00 59.41 202 ASP A C 1
ATOM 1623 O O . ASP A 1 202 ? 7.339 -33.288 -6.265 1.00 59.41 202 ASP A O 1
ATOM 1627 N N . ILE A 1 203 ? 7.753 -31.383 -7.393 1.00 57.38 203 ILE A N 1
ATOM 1628 C CA . ILE A 1 203 ? 7.946 -32.007 -8.703 1.00 57.38 203 ILE A CA 1
ATOM 1629 C C . ILE A 1 203 ? 9.375 -31.699 -9.135 1.00 57.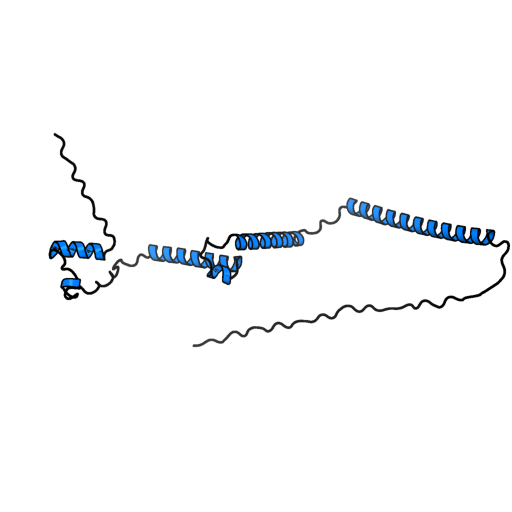38 203 ILE A C 1
ATOM 1631 O O . ILE A 1 203 ? 9.815 -30.550 -9.129 1.00 57.38 203 ILE A O 1
ATOM 1635 N N . THR A 1 204 ? 10.065 -32.795 -9.415 1.00 67.31 204 THR A N 1
ATOM 1636 C CA . THR A 1 204 ? 11.455 -32.948 -9.844 1.00 67.31 204 THR A CA 1
ATOM 1637 C C . THR A 1 204 ? 11.694 -32.386 -11.239 1.00 67.31 204 THR A C 1
ATOM 1639 O O . THR A 1 204 ? 10.755 -32.448 -12.066 1.00 67.31 204 THR A O 1
#

Secondary structure (DSSP, 8-state):
-PPP---------SSHHHHHHHHHHHHH-SPPPTTTTTTTT-PPPPP---------HHHHHHHHHHHHHHHHHHHHHHHHH-HHHHHHS-TT---HHHHHHHHHHHHHHHHHHHHHH---PPPPHHHHHHHHHHHHHHHHHHHHHHHHHHHHHHHHHHHHHHS-SS-------PPPPPPP-----PPP-----PPPPPPPP---

pLDDT: mean 77.49, std 16.31, range [41.75, 97.25]

Sequence (204 aa):
MSSPIKKTGGYVFKSWLDATSLIDEKFYGPLPDVVSTQGRYLKPQPNTPVLERKHDPQFTQKLQFILDGLFYRQYLRRGKYGDEVAEEWPPGHTPTEIREQWKAEQEEDERRVQALLEIPTPPTPEDVRLEEARLTAERRESHVAREAHKAMKKRKRDEALSSSGDGDASTSVLPPKRPKHTSLASPETESTKTPSPKLPVDIT